Protein AF-A0A9D7JT04-F1 (afdb_monomer_lite)

Foldseek 3Di:
DQDPDVVSVDDPADQEEEEELAQAAPDPPPDLVVLLPHHAYEYEYEVQAVRRVVRVVNNVVSCVVSVHHYDYDYHHDDYPPCDCVPPPPRRNCSVVVVLLVCLQQLVQDPFFFDKAKEFEAEANHGQQFWKKWWQADPDNSWHIAIWGQNVPPDPDGRITIDHRSRGTGFHKTQIKIKRQAPDADDLRPDPLSVVLVVCVVVVNDDPVNVVVVVVCVVPDDRDGHRPPIDMAQPQEPPDPDGDMDGDHVDRYDYHYHYPD

Structure (mmCIF, N/CA/C/O backbone):
data_AF-A0A9D7JT04-F1
#
_entry.id   AF-A0A9D7JT04-F1
#
loop_
_atom_site.group_PDB
_atom_site.id
_atom_site.type_symbol
_atom_site.label_atom_id
_atom_site.label_alt_id
_atom_site.label_comp_id
_atom_site.label_asym_id
_atom_site.label_entity_id
_atom_site.label_seq_id
_atom_site.pdbx_PDB_ins_code
_atom_site.Cartn_x
_atom_site.Cartn_y
_atom_site.Cartn_z
_atom_site.occupancy
_atom_site.B_iso_or_equiv
_atom_site.auth_seq_id
_atom_site.auth_comp_id
_atom_site.auth_asym_id
_atom_site.auth_atom_id
_atom_site.pdbx_PDB_model_num
ATOM 1 N N . MET A 1 1 ? 4.770 -40.771 -17.956 1.00 54.19 1 MET A N 1
ATOM 2 C CA . MET A 1 1 ? 5.125 -41.160 -16.576 1.00 54.19 1 MET A CA 1
ATOM 3 C C . MET A 1 1 ? 5.669 -39.915 -15.911 1.00 54.19 1 MET A C 1
ATOM 5 O O . MET A 1 1 ? 6.538 -39.289 -16.500 1.00 54.19 1 MET A O 1
ATOM 9 N N . THR A 1 2 ? 5.103 -39.492 -14.785 1.00 71.88 2 THR A N 1
ATOM 10 C CA . THR A 1 2 ? 5.693 -38.420 -13.972 1.00 71.88 2 THR A CA 1
ATOM 11 C C . THR A 1 2 ? 7.040 -38.909 -13.447 1.00 71.88 2 THR A C 1
ATOM 13 O O . THR A 1 2 ? 7.130 -40.054 -12.999 1.00 71.88 2 THR A O 1
ATOM 16 N N . SER A 1 3 ? 8.084 -38.088 -13.577 1.00 81.19 3 SER A N 1
ATOM 17 C CA . SER A 1 3 ? 9.424 -38.417 -13.078 1.00 81.19 3 SER A CA 1
ATOM 18 C C . SER A 1 3 ? 9.384 -38.727 -11.579 1.00 81.19 3 SER A C 1
ATOM 20 O O . SER A 1 3 ? 8.532 -38.194 -10.866 1.00 81.19 3 SER A O 1
ATOM 22 N N . GLN A 1 4 ? 10.271 -39.603 -11.105 1.00 90.25 4 GLN A N 1
ATOM 23 C CA . GLN A 1 4 ? 10.426 -39.855 -9.669 1.00 90.25 4 GLN A CA 1
ATOM 24 C C . GLN A 1 4 ? 11.306 -38.809 -8.977 1.00 90.25 4 GLN A C 1
ATOM 26 O O . GLN A 1 4 ? 11.338 -38.788 -7.749 1.00 90.25 4 GLN A O 1
ATOM 31 N N . ASP A 1 5 ? 11.998 -37.955 -9.736 1.00 89.12 5 ASP A N 1
ATOM 32 C CA . ASP A 1 5 ? 12.799 -36.874 -9.171 1.00 89.12 5 ASP A CA 1
ATOM 33 C C . ASP A 1 5 ? 11.877 -35.749 -8.660 1.00 89.12 5 ASP A C 1
ATOM 35 O O . ASP A 1 5 ? 11.128 -35.171 -9.455 1.00 89.12 5 ASP A O 1
ATOM 39 N N . PRO A 1 6 ? 11.906 -35.408 -7.356 1.00 84.44 6 PRO A N 1
ATOM 40 C CA . PRO A 1 6 ? 11.126 -34.298 -6.814 1.00 84.44 6 PRO A CA 1
ATOM 41 C C . PRO A 1 6 ? 11.425 -32.943 -7.472 1.00 84.44 6 PRO A C 1
ATOM 43 O O . PRO A 1 6 ? 10.564 -32.061 -7.442 1.00 84.44 6 PRO A O 1
ATOM 46 N N . LEU A 1 7 ? 12.613 -32.759 -8.066 1.00 84.25 7 LEU A N 1
ATOM 47 C CA . LEU A 1 7 ? 12.971 -31.535 -8.792 1.00 84.25 7 LEU A CA 1
ATOM 48 C C . LEU A 1 7 ? 12.147 -31.362 -10.070 1.00 84.25 7 LEU A C 1
ATOM 50 O O . LEU A 1 7 ? 11.766 -30.239 -10.395 1.00 84.25 7 LEU A O 1
ATOM 54 N N . ASP A 1 8 ? 11.783 -32.456 -10.740 1.00 86.94 8 ASP A N 1
ATOM 55 C CA . ASP A 1 8 ? 10.957 -32.421 -11.955 1.00 86.94 8 ASP A CA 1
ATOM 56 C C . ASP A 1 8 ? 9.498 -32.026 -11.666 1.00 86.94 8 ASP A C 1
ATOM 58 O O . ASP A 1 8 ? 8.707 -31.804 -12.586 1.00 86.94 8 ASP A O 1
ATOM 62 N N . HIS A 1 9 ? 9.113 -31.954 -10.387 1.00 86.44 9 HIS A N 1
ATOM 63 C CA . HIS A 1 9 ? 7.796 -31.476 -9.954 1.00 86.44 9 HIS A CA 1
ATOM 64 C C . HIS A 1 9 ? 7.818 -29.986 -9.600 1.00 86.44 9 HIS A C 1
ATOM 66 O O . HIS A 1 9 ? 6.757 -29.396 -9.390 1.00 86.44 9 HIS A O 1
ATOM 72 N N . GLN A 1 10 ? 9.004 -29.370 -9.546 1.00 84.81 10 GLN A N 1
ATOM 73 C CA . GLN A 1 10 ? 9.159 -27.951 -9.256 1.00 84.81 10 GLN A CA 1
ATOM 74 C C . GLN A 1 10 ? 9.068 -27.122 -10.534 1.00 84.81 10 GLN A C 1
ATOM 76 O O . GLN A 1 10 ? 9.583 -27.471 -11.597 1.00 84.81 10 GLN A O 1
ATOM 81 N N . ARG A 1 11 ? 8.403 -25.973 -10.436 1.00 84.06 11 ARG A N 1
ATOM 82 C CA . ARG A 1 11 ? 8.276 -25.047 -11.558 1.00 84.06 11 ARG A CA 1
ATOM 83 C C . ARG A 1 11 ? 9.605 -24.316 -11.763 1.00 84.06 11 ARG A C 1
ATOM 85 O O . ARG A 1 11 ? 10.103 -23.689 -10.841 1.00 84.06 11 ARG A O 1
ATOM 92 N N . SER A 1 12 ? 10.128 -24.280 -12.989 1.00 86.56 12 SER A N 1
ATOM 93 C CA . SER A 1 12 ? 11.326 -23.479 -13.319 1.00 86.56 12 SER A CA 1
ATOM 94 C C . SER A 1 12 ? 11.057 -21.974 -13.455 1.00 86.56 12 SER A C 1
ATOM 96 O O . SER A 1 12 ? 11.951 -21.217 -13.820 1.00 86.56 12 SER A O 1
ATOM 98 N N . ARG A 1 13 ? 9.814 -21.531 -13.234 1.00 87.19 13 ARG A N 1
ATOM 99 C CA . ARG A 1 13 ? 9.454 -20.115 -13.287 1.00 87.19 13 ARG A CA 1
ATOM 100 C C . ARG A 1 13 ? 9.633 -19.514 -11.892 1.00 87.19 13 ARG A C 1
ATOM 102 O O . ARG A 1 13 ? 9.016 -20.052 -10.975 1.00 87.19 13 ARG A O 1
ATOM 109 N N . PRO A 1 14 ? 10.376 -18.403 -11.757 1.00 92.00 14 PRO A N 1
ATOM 110 C CA . PRO A 1 14 ? 10.522 -17.729 -10.479 1.00 92.00 14 PRO A CA 1
ATOM 111 C C . PRO A 1 14 ? 9.187 -17.163 -9.988 1.00 92.00 14 PRO A C 1
ATOM 113 O O . PRO A 1 14 ? 8.299 -16.819 -10.779 1.00 92.00 14 PRO A O 1
ATOM 116 N N . ASP A 1 15 ? 9.057 -17.067 -8.670 1.00 91.62 15 ASP A N 1
ATOM 117 C CA . ASP A 1 15 ? 7.897 -16.460 -8.022 1.00 91.62 15 ASP A CA 1
ATOM 118 C C . ASP A 1 15 ? 7.912 -14.931 -8.116 1.00 91.62 15 ASP A C 1
ATOM 120 O O . ASP A 1 15 ? 6.854 -14.303 -8.142 1.00 91.62 15 ASP A O 1
ATOM 124 N N . PHE A 1 16 ? 9.105 -14.346 -8.224 1.00 95.69 16 PHE A N 1
ATOM 125 C CA . PHE A 1 16 ? 9.338 -12.917 -8.367 1.00 95.69 16 PHE A CA 1
ATOM 126 C C . PHE A 1 16 ? 10.715 -12.640 -8.989 1.00 95.69 16 PHE A C 1
ATOM 128 O O . PHE A 1 16 ? 11.600 -13.494 -8.943 1.00 95.69 16 PHE A O 1
ATOM 135 N N . ASP A 1 17 ? 10.906 -11.429 -9.512 1.00 96.38 17 ASP A N 1
ATOM 136 C CA . ASP A 1 17 ? 12.166 -10.967 -10.100 1.00 96.38 17 ASP A CA 1
ATOM 137 C C . ASP A 1 17 ? 12.722 -9.751 -9.339 1.00 96.38 17 ASP A C 1
ATOM 139 O O . ASP A 1 17 ? 11.975 -8.889 -8.872 1.00 96.38 17 ASP A O 1
ATOM 143 N N . ILE A 1 18 ? 14.051 -9.660 -9.233 1.00 96.62 18 ILE A N 1
ATOM 144 C CA . ILE A 1 18 ? 14.764 -8.488 -8.703 1.00 96.62 18 ILE A CA 1
ATOM 145 C C . ILE A 1 18 ? 15.774 -8.042 -9.755 1.00 96.62 18 ILE A C 1
ATOM 147 O O . ILE A 1 18 ? 16.698 -8.782 -10.093 1.00 96.62 18 ILE A O 1
ATOM 151 N N . LEU A 1 19 ? 15.616 -6.821 -10.256 1.00 95.75 19 LEU A N 1
ATOM 152 C CA . LEU A 1 19 ? 16.438 -6.264 -11.322 1.00 95.75 19 LEU A CA 1
ATOM 153 C C . LEU A 1 19 ? 17.168 -5.004 -10.840 1.00 95.75 19 LEU A C 1
ATOM 155 O O . LEU A 1 19 ? 16.593 -3.918 -10.768 1.00 95.75 19 LEU A O 1
ATOM 159 N N . ALA A 1 20 ? 18.456 -5.152 -10.537 1.00 95.19 20 ALA A N 1
ATOM 160 C CA . ALA A 1 20 ? 19.355 -4.047 -10.215 1.00 95.19 20 ALA A CA 1
ATOM 161 C C . ALA A 1 20 ? 20.131 -3.624 -11.472 1.00 95.19 20 ALA A C 1
ATOM 163 O O . ALA A 1 20 ? 20.807 -4.454 -12.076 1.00 95.19 20 ALA A O 1
ATOM 164 N N . TYR A 1 21 ? 20.040 -2.349 -11.862 1.00 93.81 21 TYR A N 1
ATOM 165 C CA . TYR A 1 21 ? 20.687 -1.790 -13.059 1.00 93.81 21 TYR A CA 1
ATOM 166 C C . TYR A 1 21 ? 20.329 -2.518 -14.373 1.00 93.81 21 TYR A C 1
ATOM 168 O O . TYR A 1 21 ? 21.182 -2.788 -15.218 1.00 93.81 21 TYR A O 1
ATOM 176 N N . GLY A 1 22 ? 19.051 -2.859 -14.562 1.00 90.56 22 GLY A N 1
ATOM 177 C CA . GLY A 1 22 ? 18.581 -3.574 -15.752 1.00 90.56 22 GLY A CA 1
ATOM 178 C C . GLY A 1 22 ? 18.619 -2.737 -17.032 1.00 90.56 22 GLY A C 1
ATOM 179 O O . GLY A 1 22 ? 17.700 -1.974 -17.299 1.00 90.56 22 GLY A O 1
ATOM 180 N N . ALA A 1 23 ? 19.644 -2.907 -17.864 1.00 86.81 23 ALA A N 1
ATOM 181 C CA . ALA A 1 23 ? 19.875 -1.996 -18.987 1.00 86.81 23 ALA A CA 1
ATOM 182 C C . ALA A 1 23 ? 18.994 -2.204 -20.233 1.00 86.81 23 ALA A C 1
ATOM 184 O O . ALA A 1 23 ? 18.918 -1.321 -21.086 1.00 86.81 23 ALA A O 1
ATOM 185 N N . MET A 1 24 ? 18.333 -3.355 -20.369 1.00 91.00 24 MET A N 1
ATOM 186 C CA . MET A 1 24 ? 17.662 -3.742 -21.614 1.00 91.00 24 MET A CA 1
ATOM 187 C C . MET A 1 24 ? 16.144 -3.625 -21.506 1.00 91.00 24 MET A C 1
ATOM 189 O O . MET A 1 24 ? 15.539 -4.209 -20.614 1.00 91.00 24 MET A O 1
ATOM 193 N N . ALA A 1 25 ? 15.526 -2.929 -22.461 1.00 92.12 25 ALA A N 1
ATOM 194 C CA . ALA A 1 25 ? 14.081 -2.982 -22.668 1.00 92.12 25 ALA A CA 1
ATOM 195 C C . ALA A 1 25 ? 13.651 -4.340 -23.254 1.00 92.12 25 ALA A C 1
ATOM 197 O O . ALA A 1 25 ? 14.476 -5.097 -23.781 1.00 92.12 25 ALA A O 1
ATOM 198 N N . PHE A 1 26 ? 12.348 -4.629 -23.226 1.00 94.38 26 PHE A N 1
ATOM 199 C CA . PHE A 1 26 ? 11.817 -5.765 -23.975 1.00 94.38 26 PHE A CA 1
ATOM 200 C C . PHE A 1 26 ? 12.025 -5.580 -25.485 1.00 94.38 26 PHE A C 1
ATOM 202 O O . PHE A 1 26 ? 12.034 -4.451 -25.987 1.00 94.38 26 PHE A O 1
ATOM 209 N N . PRO A 1 27 ? 12.155 -6.680 -26.249 1.00 93.38 27 PRO A N 1
ATOM 210 C CA . PRO A 1 27 ? 12.097 -6.612 -27.701 1.00 93.38 27 PRO A CA 1
ATOM 211 C C . PRO A 1 27 ? 10.797 -5.923 -28.156 1.00 93.38 27 PRO A C 1
ATOM 213 O O . PRO A 1 27 ? 9.733 -6.235 -27.618 1.00 93.38 27 PRO A O 1
ATOM 216 N N . PRO A 1 28 ? 10.830 -5.056 -29.184 1.00 87.25 28 PRO A N 1
ATOM 217 C CA . PRO A 1 28 ? 9.703 -4.186 -29.551 1.00 87.25 28 PRO A CA 1
ATOM 218 C C . PRO A 1 28 ? 8.425 -4.923 -29.989 1.00 87.25 28 PRO A C 1
ATOM 220 O O . PRO A 1 28 ? 7.361 -4.317 -30.044 1.00 87.25 28 PRO A O 1
ATOM 223 N N . ASN A 1 29 ? 8.520 -6.220 -30.294 1.00 90.94 29 ASN A N 1
ATOM 224 C CA . ASN A 1 29 ? 7.406 -7.062 -30.741 1.00 90.94 29 ASN A CA 1
ATOM 225 C C . ASN A 1 29 ? 7.123 -8.226 -29.778 1.00 90.94 29 ASN A C 1
ATOM 227 O O . ASN A 1 29 ? 6.530 -9.227 -30.185 1.00 90.94 29 ASN A O 1
ATOM 231 N N . LEU A 1 30 ? 7.593 -8.146 -28.529 1.00 94.94 30 LEU A N 1
ATOM 232 C CA . LEU A 1 30 ? 7.264 -9.156 -27.532 1.00 94.94 30 LEU A CA 1
ATOM 233 C C . LEU A 1 30 ? 5.756 -9.121 -27.249 1.00 94.94 30 LEU A C 1
ATOM 235 O O . LEU A 1 30 ? 5.176 -8.062 -27.014 1.00 94.94 30 LEU A O 1
ATOM 239 N N . ASP A 1 31 ? 5.119 -10.290 -27.293 1.00 95.31 31 ASP A N 1
ATOM 240 C CA . ASP A 1 31 ? 3.678 -10.401 -27.094 1.00 95.31 31 ASP A CA 1
ATOM 241 C C . ASP A 1 31 ? 3.257 -9.931 -25.691 1.00 95.31 31 ASP A C 1
ATOM 243 O O . ASP A 1 31 ? 3.864 -10.290 -24.679 1.00 95.31 31 ASP A O 1
ATOM 247 N N . SER A 1 32 ? 2.158 -9.177 -25.616 1.00 95.44 32 SER A N 1
ATOM 248 C CA . SER A 1 32 ? 1.623 -8.656 -24.355 1.00 95.44 32 SER A CA 1
ATOM 249 C C . SER A 1 32 ? 1.290 -9.753 -23.342 1.00 95.44 32 SER A C 1
ATOM 251 O O . SER A 1 32 ? 1.427 -9.519 -22.143 1.00 95.44 32 SER A O 1
ATOM 253 N N . LYS A 1 33 ? 0.876 -10.957 -23.776 1.00 95.69 33 LYS A N 1
ATOM 254 C CA . LYS A 1 33 ? 0.624 -12.063 -22.835 1.00 95.69 33 LYS A CA 1
ATOM 255 C C . LYS A 1 33 ? 1.920 -12.644 -22.288 1.00 95.69 33 LYS A C 1
ATOM 257 O O . LYS A 1 33 ? 1.923 -13.101 -21.149 1.00 95.69 33 LYS A O 1
ATOM 262 N N . ALA A 1 34 ? 3.003 -12.612 -23.065 1.00 95.50 34 ALA A N 1
ATOM 263 C CA . ALA A 1 34 ? 4.320 -12.988 -22.566 1.00 95.50 34 ALA A CA 1
ATOM 264 C C . ALA A 1 34 ? 4.766 -12.023 -21.459 1.00 95.50 34 ALA A C 1
ATOM 266 O O . ALA A 1 34 ? 5.159 -12.485 -20.391 1.00 95.50 34 ALA A O 1
ATOM 267 N N . ILE A 1 35 ? 4.597 -10.708 -21.662 1.00 96.38 35 ILE A N 1
ATOM 268 C CA . ILE A 1 35 ? 4.913 -9.694 -20.640 1.00 96.38 35 ILE A CA 1
ATOM 269 C C . ILE A 1 35 ? 4.002 -9.846 -19.419 1.00 96.38 35 ILE A C 1
ATOM 271 O O . ILE A 1 35 ? 4.501 -9.930 -18.308 1.00 96.38 35 ILE A O 1
ATOM 275 N N . ALA A 1 36 ? 2.682 -9.965 -19.600 1.00 96.56 36 ALA A N 1
ATOM 276 C CA . ALA A 1 36 ? 1.736 -10.187 -18.497 1.00 96.56 36 ALA A CA 1
ATOM 277 C C . ALA A 1 36 ? 2.012 -11.487 -17.714 1.00 96.56 36 ALA A C 1
ATOM 279 O O . ALA A 1 36 ? 1.566 -11.653 -16.580 1.00 96.56 36 ALA A O 1
ATOM 280 N N . GLY A 1 37 ? 2.732 -12.425 -18.332 1.00 95.06 37 GLY A N 1
ATOM 281 C CA . GLY A 1 37 ? 3.209 -13.645 -17.709 1.00 95.06 37 GLY A CA 1
ATOM 282 C C . GLY A 1 37 ? 4.458 -13.459 -16.849 1.00 95.06 37 GLY A C 1
ATOM 283 O O . GLY A 1 37 ? 4.823 -14.422 -16.184 1.00 95.06 37 GLY A O 1
ATOM 284 N N . ILE A 1 38 ? 5.108 -12.298 -16.828 1.00 95.69 38 ILE A N 1
ATOM 285 C CA . ILE A 1 38 ? 6.302 -12.065 -16.007 1.00 95.69 38 ILE A CA 1
ATOM 286 C C . ILE A 1 38 ? 5.904 -11.987 -14.520 1.00 95.69 38 ILE A C 1
ATOM 288 O O . ILE A 1 38 ? 4.828 -11.471 -14.199 1.00 95.69 38 ILE A O 1
ATOM 292 N N . PRO A 1 39 ? 6.692 -12.578 -13.605 1.00 95.88 39 PRO A N 1
ATOM 293 C CA . PRO A 1 39 ? 6.459 -12.469 -12.168 1.00 95.88 39 PRO A CA 1
ATOM 294 C C . PRO A 1 39 ? 6.477 -11.023 -11.641 1.00 95.88 39 PRO A C 1
ATOM 296 O O . PRO A 1 39 ? 6.998 -10.120 -12.299 1.00 95.88 39 PRO A O 1
ATOM 299 N N . PRO A 1 40 ? 5.938 -10.783 -10.432 1.00 97.00 40 PRO A N 1
ATOM 300 C CA . PRO A 1 40 ? 6.132 -9.522 -9.730 1.00 97.00 40 PRO A CA 1
ATOM 301 C C . PRO A 1 40 ? 7.608 -9.120 -9.711 1.00 97.00 40 PRO A C 1
ATOM 303 O O . PRO A 1 40 ? 8.460 -9.925 -9.345 1.00 97.00 40 PRO A O 1
ATOM 306 N N . THR A 1 41 ? 7.908 -7.890 -10.116 1.00 97.69 41 THR A N 1
ATOM 307 C CA . THR A 1 41 ? 9.291 -7.435 -10.314 1.00 97.69 41 THR A CA 1
ATOM 308 C C . THR A 1 41 ? 9.608 -6.256 -9.396 1.00 97.69 41 THR A C 1
ATOM 310 O O . THR A 1 41 ? 8.887 -5.257 -9.387 1.00 97.69 41 THR A O 1
ATOM 313 N N . PHE A 1 42 ? 10.713 -6.338 -8.659 1.00 98.38 42 PHE A N 1
ATOM 314 C CA . PHE A 1 42 ? 11.335 -5.195 -7.994 1.00 98.38 42 PHE A CA 1
ATOM 315 C C . PHE A 1 42 ? 12.497 -4.676 -8.841 1.00 98.38 42 PHE A C 1
ATOM 317 O O . PHE A 1 42 ? 13.346 -5.449 -9.284 1.00 98.38 42 PHE A O 1
ATOM 324 N N . MET A 1 43 ? 12.569 -3.367 -9.051 1.00 98.06 43 MET A N 1
ATOM 325 C CA . MET A 1 43 ? 13.607 -2.738 -9.864 1.00 98.06 43 MET A CA 1
ATOM 326 C C . MET A 1 43 ? 14.338 -1.638 -9.091 1.00 98.06 43 MET A C 1
ATOM 328 O O . MET A 1 43 ? 13.721 -0.808 -8.427 1.00 98.06 43 MET A O 1
ATOM 332 N N . PHE A 1 44 ? 15.660 -1.588 -9.232 1.00 97.12 44 PHE A N 1
ATOM 333 C CA . PHE A 1 44 ? 16.514 -0.560 -8.635 1.00 97.12 44 PHE A CA 1
ATOM 334 C C . PHE A 1 44 ? 17.557 -0.063 -9.642 1.00 97.12 44 PHE A C 1
ATOM 336 O O . PHE A 1 44 ? 18.217 -0.865 -10.302 1.00 97.12 44 PHE A O 1
ATOM 343 N N . GLY A 1 45 ? 17.734 1.252 -9.748 1.00 96.81 45 GLY A N 1
ATOM 344 C CA . GLY A 1 45 ? 18.782 1.853 -10.571 1.00 96.81 45 GLY A CA 1
ATOM 345 C C . GLY A 1 45 ? 19.042 3.313 -10.216 1.00 96.81 45 GLY A C 1
ATOM 346 O O . GLY A 1 45 ? 18.379 3.890 -9.349 1.00 96.81 45 GLY A O 1
ATOM 347 N N . THR A 1 46 ? 20.001 3.926 -10.904 1.00 97.44 46 THR A N 1
ATOM 348 C CA . THR A 1 46 ? 20.358 5.337 -10.720 1.00 97.44 46 THR A CA 1
ATOM 349 C C . THR A 1 46 ? 20.196 6.114 -12.022 1.00 97.44 46 THR A C 1
ATOM 351 O O . THR A 1 46 ? 20.360 5.571 -13.110 1.00 97.44 46 THR A O 1
ATOM 354 N N . VAL A 1 47 ? 19.872 7.402 -11.921 1.00 97.06 47 VAL A N 1
ATOM 355 C CA . VAL A 1 47 ? 19.779 8.307 -13.077 1.00 97.06 47 VAL A CA 1
ATOM 356 C C . VAL A 1 47 ? 21.168 8.655 -13.620 1.00 97.06 47 VAL A C 1
ATOM 358 O O . VAL A 1 47 ? 21.320 8.854 -14.822 1.00 97.06 47 VAL A O 1
ATOM 361 N N . GLU A 1 48 ? 22.184 8.708 -12.753 1.00 96.56 48 GLU A N 1
ATOM 362 C CA . GLU A 1 48 ? 23.587 8.889 -13.147 1.00 96.56 48 GLU A CA 1
ATOM 363 C C . GLU A 1 48 ? 24.091 7.760 -14.064 1.00 96.56 48 GLU A C 1
ATOM 365 O O . GLU A 1 48 ? 24.880 8.019 -14.975 1.00 96.56 48 GLU A O 1
ATOM 370 N N . ASP A 1 49 ? 23.571 6.536 -13.914 1.00 95.44 49 ASP A N 1
ATOM 371 C CA . ASP A 1 49 ? 23.746 5.470 -14.900 1.00 95.44 49 ASP A CA 1
ATOM 372 C C . ASP A 1 49 ? 22.792 5.651 -16.095 1.00 95.44 49 ASP A C 1
ATOM 374 O O . ASP A 1 49 ? 21.796 4.940 -16.280 1.00 95.44 49 ASP A O 1
ATOM 378 N N . GLY A 1 50 ? 23.139 6.615 -16.949 1.00 91.06 50 GLY A N 1
ATOM 379 C CA . GLY A 1 50 ? 22.410 6.916 -18.181 1.00 91.06 50 GLY A CA 1
ATOM 380 C C . GLY A 1 50 ? 22.302 5.735 -19.159 1.00 91.06 50 GLY A C 1
ATOM 381 O O . GLY A 1 50 ? 21.410 5.731 -20.010 1.00 91.06 50 GLY A O 1
ATOM 382 N N . GLY A 1 51 ? 23.184 4.734 -19.044 1.00 86.94 51 GLY A N 1
ATOM 383 C CA . GLY A 1 51 ? 23.150 3.527 -19.867 1.00 86.94 51 GLY A CA 1
ATOM 384 C C . GLY A 1 51 ? 21.982 2.621 -19.495 1.00 86.94 51 GLY A C 1
ATOM 385 O O . GLY A 1 51 ? 21.220 2.211 -20.371 1.00 86.94 51 GLY A O 1
ATOM 386 N N . SER A 1 52 ? 21.800 2.355 -18.199 1.00 91.44 52 SER A N 1
ATOM 387 C CA . SER A 1 52 ? 20.760 1.426 -17.746 1.00 91.44 52 SER A CA 1
ATOM 388 C C . SER A 1 52 ? 19.382 2.071 -17.601 1.00 91.44 52 SER A C 1
ATOM 390 O O . SER A 1 52 ? 18.367 1.430 -17.886 1.00 91.44 52 SER A O 1
ATOM 392 N N . ILE A 1 53 ? 19.319 3.343 -17.186 1.00 94.44 53 ILE A N 1
ATOM 393 C CA . ILE A 1 53 ? 18.060 3.995 -16.785 1.00 94.44 53 ILE A CA 1
ATOM 394 C C . ILE A 1 53 ? 17.007 4.049 -17.902 1.00 94.44 53 ILE A C 1
ATOM 396 O O . ILE A 1 53 ? 15.806 3.929 -17.641 1.00 94.44 53 ILE A O 1
ATOM 400 N N . ASN A 1 54 ? 17.446 4.175 -19.157 1.00 91.75 54 ASN A N 1
ATOM 401 C CA . ASN A 1 54 ? 16.549 4.193 -20.310 1.00 91.75 54 ASN A CA 1
ATOM 402 C C . ASN A 1 54 ? 15.813 2.855 -20.453 1.00 91.75 54 ASN A C 1
ATOM 404 O O . ASN A 1 54 ? 14.585 2.836 -20.531 1.00 91.75 54 ASN A O 1
ATOM 408 N N . GLY A 1 55 ? 16.545 1.735 -20.419 1.00 93.94 55 GLY A N 1
ATOM 409 C CA . GLY A 1 55 ? 15.962 0.394 -20.485 1.00 93.94 55 GLY A CA 1
ATOM 410 C C . GLY A 1 55 ? 14.992 0.131 -19.337 1.00 93.94 55 GLY A C 1
ATOM 411 O O . GLY A 1 55 ? 13.864 -0.300 -19.573 1.00 93.94 55 GLY A O 1
ATOM 412 N N . MET A 1 56 ? 15.382 0.491 -18.111 1.00 95.81 56 MET A N 1
ATOM 413 C CA . MET A 1 56 ? 14.527 0.337 -16.930 1.00 95.81 56 MET A CA 1
ATOM 414 C C . MET A 1 56 ? 13.225 1.140 -17.028 1.00 95.81 56 MET A C 1
ATOM 416 O O . MET A 1 56 ? 12.167 0.647 -16.643 1.00 95.81 56 MET A O 1
ATOM 420 N N . THR A 1 57 ? 13.273 2.359 -17.568 1.00 95.31 57 THR A N 1
ATOM 421 C CA . THR A 1 57 ? 12.073 3.194 -17.738 1.00 95.31 57 THR A CA 1
ATOM 422 C C . THR A 1 57 ? 11.094 2.566 -18.734 1.00 95.31 57 THR A C 1
ATOM 424 O O . THR A 1 57 ? 9.886 2.556 -18.488 1.00 95.31 57 THR A O 1
ATOM 427 N N . PHE A 1 58 ? 11.600 1.991 -19.831 1.00 95.31 58 PHE A N 1
ATOM 428 C CA . PHE A 1 58 ? 10.766 1.261 -20.790 1.00 95.31 58 PHE A CA 1
ATOM 429 C C . PHE A 1 58 ? 10.172 -0.014 -20.184 1.00 95.31 58 PHE A C 1
ATOM 431 O O . PHE A 1 58 ? 8.968 -0.230 -20.309 1.00 95.31 58 PHE A O 1
ATOM 438 N N . LEU A 1 59 ? 10.974 -0.806 -19.464 1.00 96.38 59 LEU A N 1
ATOM 439 C CA . LEU A 1 59 ? 10.491 -1.998 -18.760 1.00 96.38 59 LEU A CA 1
ATOM 440 C C . LEU A 1 59 ? 9.364 -1.664 -17.778 1.00 96.38 59 LEU A C 1
ATOM 442 O O . LEU A 1 59 ? 8.321 -2.313 -17.803 1.00 96.38 59 LEU A O 1
ATOM 446 N N . PHE A 1 60 ? 9.538 -0.628 -16.950 1.00 97.19 60 PHE A N 1
ATOM 447 C CA . PHE A 1 60 ? 8.509 -0.194 -16.006 1.00 97.19 60 PHE A CA 1
ATOM 448 C C . PHE A 1 60 ? 7.203 0.172 -16.724 1.00 97.19 60 PHE A C 1
ATOM 450 O O . PHE A 1 60 ? 6.126 -0.281 -16.330 1.00 97.19 60 PHE A O 1
ATOM 457 N N . ALA A 1 61 ? 7.288 0.944 -17.812 1.00 96.50 61 ALA A N 1
ATOM 458 C CA . ALA A 1 61 ? 6.120 1.314 -18.605 1.00 96.50 61 ALA A CA 1
ATOM 459 C C . ALA A 1 61 ? 5.406 0.083 -19.196 1.00 96.50 61 ALA A C 1
ATOM 461 O O . ALA A 1 61 ? 4.174 0.003 -19.147 1.00 96.50 61 ALA A O 1
ATOM 462 N N . ASP A 1 62 ? 6.160 -0.892 -19.706 1.00 96.94 62 ASP A N 1
ATOM 463 C CA . ASP A 1 62 ? 5.608 -2.135 -20.246 1.00 96.94 62 ASP A CA 1
ATOM 464 C C . ASP A 1 62 ? 4.962 -3.005 -19.164 1.00 96.94 62 ASP A C 1
ATOM 466 O O . ASP A 1 62 ? 3.863 -3.525 -19.380 1.00 96.94 62 ASP A O 1
ATOM 470 N N . PHE A 1 63 ? 5.578 -3.127 -17.987 1.00 97.75 63 PHE A N 1
ATOM 471 C CA . PHE A 1 63 ? 4.994 -3.843 -16.854 1.00 97.75 63 PHE A CA 1
ATOM 472 C C . PHE A 1 63 ? 3.661 -3.233 -16.426 1.00 97.75 63 PHE A C 1
ATOM 474 O O . PHE A 1 63 ? 2.656 -3.945 -16.360 1.00 97.75 63 PHE A O 1
ATOM 481 N N . VAL A 1 64 ? 3.610 -1.910 -16.243 1.00 97.88 64 VAL A N 1
ATOM 482 C CA . VAL A 1 64 ? 2.373 -1.199 -15.884 1.00 97.88 64 VAL A CA 1
ATOM 483 C C . VAL A 1 64 ? 1.297 -1.397 -16.954 1.00 97.88 64 VAL A C 1
ATOM 485 O O . VAL A 1 64 ? 0.165 -1.772 -16.636 1.00 97.88 64 VAL A O 1
ATOM 488 N N . LYS A 1 65 ? 1.641 -1.204 -18.234 1.00 97.12 65 LYS A N 1
ATOM 489 C CA . LYS A 1 65 ? 0.709 -1.364 -19.363 1.00 97.12 65 LYS A CA 1
ATOM 490 C C . LYS A 1 65 ? 0.112 -2.772 -19.428 1.00 97.12 65 LYS A C 1
ATOM 492 O O . LYS A 1 65 ? -1.074 -2.920 -19.725 1.00 97.12 65 LYS A O 1
ATOM 497 N N . ASN A 1 66 ? 0.917 -3.796 -19.147 1.00 97.75 66 ASN A N 1
ATOM 498 C CA . ASN A 1 66 ? 0.510 -5.200 -19.203 1.00 97.75 66 ASN A CA 1
ATOM 499 C C . ASN A 1 66 ? 0.039 -5.757 -17.846 1.00 97.75 66 ASN A C 1
ATOM 501 O O . ASN A 1 66 ? -0.232 -6.952 -17.748 1.00 97.75 66 ASN A O 1
ATOM 505 N N . LYS A 1 67 ? -0.135 -4.899 -16.829 1.00 97.19 67 LYS A N 1
ATOM 506 C CA . LYS A 1 67 ? -0.631 -5.253 -15.485 1.00 97.19 67 LYS A CA 1
ATOM 507 C C . LYS A 1 67 ? 0.255 -6.255 -14.733 1.00 97.19 67 LYS A C 1
ATOM 509 O O . LYS A 1 67 ? -0.249 -7.024 -13.915 1.00 97.19 67 LYS A O 1
ATOM 514 N N . VAL A 1 68 ? 1.559 -6.233 -14.989 1.00 97.06 68 VAL A N 1
ATOM 515 C CA . VAL A 1 68 ? 2.543 -6.931 -14.155 1.00 97.06 68 VAL A CA 1
ATOM 516 C C . VAL A 1 68 ? 2.750 -6.113 -12.878 1.00 97.06 68 VAL A C 1
ATOM 518 O O . VAL A 1 68 ? 2.987 -4.906 -12.978 1.00 97.06 68 VAL A O 1
ATOM 521 N N . PRO A 1 69 ? 2.656 -6.715 -11.678 1.00 96.38 69 PRO A N 1
ATOM 522 C CA . PRO A 1 69 ? 3.000 -6.021 -10.444 1.00 96.38 69 PRO A CA 1
ATOM 523 C C . PRO A 1 69 ? 4.471 -5.601 -10.468 1.00 96.38 69 PRO A C 1
ATOM 525 O O . PRO A 1 69 ? 5.356 -6.446 -10.588 1.00 96.38 69 PRO A O 1
ATOM 528 N N . VAL A 1 70 ? 4.739 -4.303 -10.355 1.00 97.38 70 VAL A N 1
ATOM 529 C CA . VAL A 1 70 ? 6.104 -3.772 -10.379 1.00 97.38 70 VAL A CA 1
ATOM 530 C C . VAL A 1 70 ? 6.277 -2.680 -9.330 1.00 97.38 70 VAL A C 1
ATOM 532 O O . VAL A 1 70 ? 5.408 -1.824 -9.168 1.00 97.38 70 VAL A O 1
ATOM 535 N N . GLU A 1 71 ? 7.413 -2.706 -8.638 1.00 98.06 71 GLU A N 1
ATOM 536 C CA . GLU A 1 71 ? 7.903 -1.607 -7.806 1.00 98.06 71 GLU A CA 1
ATOM 537 C C . GLU A 1 71 ? 9.278 -1.174 -8.324 1.00 98.06 71 GLU A C 1
ATOM 539 O O . GLU A 1 71 ? 10.098 -2.010 -8.703 1.00 98.06 71 GLU A O 1
ATOM 544 N N . THR A 1 72 ? 9.539 0.131 -8.411 1.00 97.50 72 THR A N 1
ATOM 545 C CA . THR A 1 72 ? 10.791 0.642 -8.982 1.00 97.50 72 THR A CA 1
ATOM 546 C C . THR A 1 72 ? 11.302 1.849 -8.217 1.00 97.50 72 THR A C 1
ATOM 548 O O . THR A 1 72 ? 10.551 2.793 -7.980 1.00 97.50 72 THR A O 1
ATOM 551 N N . HIS A 1 73 ? 12.597 1.841 -7.898 1.00 97.62 73 HIS A N 1
ATOM 552 C CA . HIS A 1 73 ? 13.286 2.938 -7.220 1.00 97.62 73 HIS A CA 1
ATOM 553 C C . HIS A 1 73 ? 14.432 3.468 -8.079 1.00 97.62 73 HIS A C 1
ATOM 555 O O . HIS A 1 73 ? 15.395 2.751 -8.361 1.00 97.62 73 HIS A O 1
ATOM 561 N N . PHE A 1 74 ? 14.330 4.738 -8.477 1.00 97.06 74 PHE A N 1
ATOM 562 C CA . PHE A 1 74 ? 15.373 5.445 -9.214 1.00 97.06 74 PHE A CA 1
ATOM 563 C C . PHE A 1 74 ? 16.016 6.513 -8.336 1.00 97.06 74 PHE A C 1
ATOM 565 O O . PHE A 1 74 ? 15.399 7.527 -8.007 1.00 97.06 74 PHE A O 1
ATOM 572 N N . PHE A 1 75 ? 17.274 6.291 -7.974 1.00 97.38 75 PHE A N 1
ATOM 573 C CA . PHE A 1 75 ? 18.068 7.243 -7.204 1.00 97.38 75 PHE A CA 1
ATOM 574 C C . PHE A 1 75 ? 18.773 8.217 -8.141 1.00 97.38 75 PHE A C 1
ATOM 576 O O . PHE A 1 75 ? 19.099 7.886 -9.277 1.00 97.38 75 PHE A O 1
ATOM 583 N N . ARG A 1 76 ? 19.029 9.444 -7.688 1.00 97.12 76 ARG A N 1
ATOM 584 C CA . ARG A 1 76 ? 19.663 10.447 -8.554 1.00 97.12 76 ARG A CA 1
ATOM 585 C C . ARG A 1 76 ? 21.116 10.094 -8.894 1.00 97.12 76 ARG A C 1
ATOM 587 O O . ARG A 1 76 ? 21.485 10.173 -10.059 1.00 97.12 76 ARG A O 1
ATOM 594 N N . ASN A 1 77 ? 21.903 9.718 -7.885 1.00 96.56 77 ASN A N 1
ATOM 595 C CA . ASN A 1 77 ? 23.352 9.531 -7.985 1.00 96.56 77 ASN A CA 1
ATOM 596 C C . ASN A 1 77 ? 23.747 8.080 -7.678 1.00 96.56 77 ASN A C 1
ATOM 598 O O . ASN A 1 77 ? 23.045 7.388 -6.940 1.00 96.56 77 ASN A O 1
ATOM 602 N N . GLY A 1 78 ? 24.893 7.669 -8.210 1.00 94.94 78 GLY A N 1
ATOM 603 C CA . GLY A 1 78 ? 25.508 6.357 -8.055 1.00 94.94 78 GLY A CA 1
ATOM 604 C C . GLY A 1 78 ? 25.910 5.796 -9.415 1.00 94.94 78 GLY A C 1
ATOM 605 O O . GLY A 1 78 ? 25.090 5.726 -10.330 1.00 94.94 78 GLY A O 1
ATOM 606 N N . VAL A 1 79 ? 27.171 5.391 -9.554 1.00 94.56 79 VAL A N 1
ATOM 607 C CA . VAL A 1 79 ? 27.681 4.774 -10.788 1.00 94.56 79 VAL A CA 1
ATOM 608 C C . VAL A 1 79 ? 27.013 3.422 -11.054 1.00 94.56 79 VAL A C 1
ATOM 610 O O . VAL A 1 79 ? 26.352 2.855 -10.185 1.00 94.56 79 VAL A O 1
ATOM 613 N N . HIS A 1 80 ? 27.190 2.877 -12.254 1.00 95.50 80 HIS A N 1
ATOM 614 C CA . HIS A 1 80 ? 26.710 1.534 -12.561 1.00 95.50 80 HIS A CA 1
ATOM 615 C C . HIS A 1 80 ? 27.300 0.491 -11.596 1.00 95.50 80 HIS A C 1
ATOM 617 O O . HIS A 1 80 ? 28.504 0.492 -11.330 1.00 95.50 80 HIS A O 1
ATOM 623 N N . GLY A 1 81 ? 26.461 -0.428 -11.111 1.00 93.69 81 GLY A N 1
ATOM 624 C CA . GLY A 1 81 ? 26.926 -1.612 -10.389 1.00 93.69 81 GLY A CA 1
ATOM 625 C C . GLY A 1 81 ? 27.460 -1.350 -8.977 1.00 93.69 81 GLY A C 1
ATOM 626 O O . GLY A 1 81 ? 28.401 -2.017 -8.555 1.00 93.69 81 GLY A O 1
ATOM 627 N N . THR A 1 82 ? 26.854 -0.441 -8.204 1.00 94.75 82 THR A N 1
ATOM 628 C CA . THR A 1 82 ? 27.259 -0.171 -6.803 1.00 94.75 82 THR A CA 1
ATOM 629 C C . THR A 1 82 ? 27.037 -1.336 -5.827 1.00 94.75 82 THR A C 1
ATOM 631 O O . THR A 1 82 ? 27.357 -1.224 -4.641 1.00 94.75 82 THR A O 1
ATOM 634 N N . GLY A 1 83 ? 26.441 -2.442 -6.281 1.00 94.56 83 GLY A N 1
ATOM 635 C CA . GLY A 1 83 ? 26.020 -3.544 -5.419 1.00 94.56 83 GLY A CA 1
ATOM 636 C C . GLY A 1 83 ? 25.060 -3.056 -4.330 1.00 94.56 83 GLY A C 1
ATOM 637 O O . GLY A 1 83 ? 24.159 -2.260 -4.589 1.00 94.56 83 GLY A O 1
ATOM 638 N N . PHE A 1 84 ? 25.276 -3.496 -3.091 1.00 95.56 84 PHE A N 1
ATOM 639 C CA . PHE A 1 84 ? 24.459 -3.086 -1.942 1.00 95.56 84 PHE A CA 1
ATOM 640 C C . PHE A 1 84 ? 24.700 -1.646 -1.467 1.00 95.56 84 PHE A C 1
ATOM 642 O O . PHE A 1 84 ? 23.946 -1.178 -0.623 1.00 95.56 84 PHE A O 1
ATOM 649 N N . ALA A 1 85 ? 25.735 -0.955 -1.969 1.00 95.75 85 ALA A N 1
ATOM 650 C CA . ALA A 1 85 ? 26.098 0.400 -1.537 1.00 95.75 85 ALA A CA 1
ATOM 651 C C . ALA A 1 85 ? 26.218 0.550 0.002 1.00 95.75 85 ALA A C 1
ATOM 653 O O . ALA A 1 85 ? 25.771 1.533 0.588 1.00 95.75 85 ALA A O 1
ATOM 654 N N . ILE A 1 86 ? 26.817 -0.443 0.675 1.00 94.25 86 ILE A N 1
ATOM 655 C CA . ILE A 1 86 ? 26.969 -0.457 2.141 1.00 94.25 86 ILE A CA 1
ATOM 656 C C . ILE A 1 86 ? 27.745 0.783 2.601 1.00 94.25 86 ILE A C 1
ATOM 658 O O . ILE A 1 86 ? 28.855 1.036 2.137 1.00 94.25 86 ILE A O 1
ATOM 662 N N . GLY A 1 87 ? 27.172 1.523 3.553 1.00 94.75 87 GLY A N 1
ATOM 663 C CA . GLY A 1 87 ? 27.745 2.759 4.094 1.00 94.75 87 GLY A CA 1
ATOM 664 C C . GLY A 1 87 ? 27.271 4.034 3.391 1.00 94.75 87 GLY A C 1
ATOM 665 O O . GLY A 1 87 ? 27.471 5.115 3.940 1.00 94.75 87 GLY A O 1
ATOM 666 N N . ASP A 1 88 ? 26.603 3.927 2.237 1.00 97.06 88 ASP A N 1
ATOM 667 C CA . ASP A 1 88 ? 25.888 5.046 1.620 1.00 97.06 88 ASP A CA 1
ATOM 668 C C . ASP A 1 88 ? 24.490 5.171 2.259 1.00 97.06 88 ASP A C 1
ATOM 670 O O . ASP A 1 88 ? 23.658 4.279 2.071 1.00 97.06 88 ASP A O 1
ATOM 674 N N . PRO A 1 89 ? 24.200 6.252 3.010 1.00 96.19 89 PRO A N 1
ATOM 675 C CA . PRO A 1 89 ? 22.931 6.407 3.720 1.00 96.19 89 PRO A CA 1
ATOM 676 C C . PRO A 1 89 ? 21.751 6.746 2.799 1.00 96.19 89 PRO A C 1
ATOM 678 O O . PRO A 1 89 ? 20.625 6.850 3.274 1.00 96.19 89 PRO A O 1
ATOM 681 N N . ILE A 1 90 ? 22.002 6.997 1.511 1.00 96.88 90 ILE A N 1
ATOM 682 C CA . ILE A 1 90 ? 20.973 7.314 0.523 1.00 96.88 90 ILE A CA 1
ATOM 683 C C . ILE A 1 90 ? 20.809 6.142 -0.428 1.00 96.88 90 ILE A C 1
ATOM 685 O O . ILE A 1 90 ? 19.712 5.608 -0.552 1.00 96.88 90 ILE A O 1
ATOM 689 N N . LEU A 1 91 ? 21.885 5.732 -1.103 1.00 97.25 91 LEU A N 1
ATOM 690 C CA . LEU A 1 91 ? 21.798 4.671 -2.097 1.00 97.25 91 LEU A CA 1
ATOM 691 C C . LEU A 1 91 ? 21.566 3.313 -1.433 1.00 97.25 91 LEU A C 1
ATOM 693 O O . LEU A 1 91 ? 20.741 2.550 -1.922 1.00 97.25 91 LEU A O 1
ATOM 697 N N . GLY A 1 92 ? 22.210 3.030 -0.295 1.00 97.25 92 GLY A N 1
ATOM 698 C CA . GLY A 1 92 ? 22.063 1.761 0.428 1.00 97.25 92 GLY A CA 1
ATOM 699 C C . GLY A 1 92 ? 20.629 1.448 0.882 1.00 97.25 92 GLY A C 1
ATOM 700 O O . GLY A 1 92 ? 20.292 0.279 1.093 1.00 97.25 92 GLY A O 1
ATOM 701 N N . GLU A 1 93 ? 19.752 2.457 0.942 1.00 97.50 93 GLU A N 1
ATOM 702 C CA . GLU A 1 93 ? 18.333 2.309 1.294 1.00 97.50 93 GLU A CA 1
ATOM 703 C C . GLU A 1 93 ? 17.551 1.408 0.334 1.00 97.50 93 GLU A C 1
ATOM 705 O O . GLU A 1 93 ? 16.526 0.845 0.722 1.00 97.50 93 GLU A O 1
ATOM 710 N N . TRP A 1 94 ? 18.034 1.195 -0.896 1.00 97.38 94 TRP A N 1
ATOM 711 C CA . TRP A 1 94 ? 17.376 0.287 -1.839 1.00 97.38 94 TRP A CA 1
ATOM 712 C C . TRP A 1 94 ? 17.218 -1.133 -1.273 1.00 97.38 94 TRP A C 1
ATOM 714 O O . TRP A 1 94 ? 16.229 -1.803 -1.565 1.00 97.38 94 TRP A O 1
ATOM 724 N N . THR A 1 95 ? 18.145 -1.577 -0.417 1.00 97.06 95 THR A N 1
ATOM 725 C CA . THR A 1 95 ? 18.080 -2.894 0.235 1.00 97.06 95 THR A CA 1
ATOM 726 C C . THR A 1 95 ? 16.959 -2.974 1.277 1.00 97.06 95 THR A C 1
ATOM 728 O O . THR A 1 95 ? 16.264 -3.990 1.353 1.00 97.06 95 THR A O 1
ATOM 731 N N . HIS A 1 96 ? 16.711 -1.892 2.024 1.00 97.19 96 HIS A N 1
ATOM 732 C CA . HIS A 1 96 ? 15.569 -1.784 2.936 1.00 97.19 96 HIS A CA 1
ATOM 733 C C . HIS A 1 96 ? 14.245 -1.745 2.169 1.00 97.19 96 HIS A C 1
ATOM 735 O O . HIS A 1 96 ? 13.277 -2.393 2.569 1.00 97.19 96 HIS A O 1
ATOM 741 N N . LEU A 1 97 ? 14.206 -1.029 1.042 1.00 97.94 97 LEU A N 1
ATOM 742 C CA . LEU A 1 97 ? 13.038 -0.966 0.164 1.00 97.94 97 LEU A CA 1
ATOM 743 C C . LEU A 1 97 ? 12.716 -2.340 -0.435 1.00 97.94 97 LEU A C 1
ATOM 745 O O . LEU A 1 97 ? 11.567 -2.770 -0.372 1.00 97.94 97 LEU A O 1
ATOM 749 N N . LEU A 1 98 ? 13.730 -3.076 -0.903 1.00 98.06 98 LEU A N 1
ATOM 750 C CA . LEU A 1 98 ? 13.567 -4.457 -1.356 1.00 98.06 98 LEU A CA 1
ATOM 751 C C . LEU A 1 98 ? 13.024 -5.352 -0.235 1.00 98.06 98 LEU A C 1
ATOM 753 O O . LEU A 1 98 ? 12.064 -6.088 -0.452 1.00 98.06 98 LEU A O 1
ATOM 757 N N . HIS A 1 99 ? 13.598 -5.284 0.969 1.00 97.06 99 HIS A N 1
ATOM 758 C CA . HIS A 1 99 ? 13.107 -6.061 2.109 1.00 97.06 99 HIS A CA 1
ATOM 759 C C . HIS A 1 99 ? 11.636 -5.744 2.418 1.00 97.06 99 HIS A C 1
ATOM 761 O O . HIS A 1 99 ? 10.834 -6.657 2.614 1.00 97.06 99 HIS A O 1
ATOM 767 N N . ASN A 1 100 ? 11.261 -4.463 2.418 1.00 96.69 100 ASN A N 1
ATOM 768 C CA . ASN A 1 100 ? 9.882 -4.037 2.644 1.00 96.69 100 ASN A CA 1
ATOM 769 C C . ASN A 1 100 ? 8.940 -4.530 1.544 1.00 96.69 100 ASN A C 1
ATOM 771 O O . ASN A 1 100 ? 7.839 -4.977 1.857 1.00 96.69 100 ASN A O 1
ATOM 775 N N . TRP A 1 101 ? 9.372 -4.508 0.284 1.00 97.38 101 TRP A N 1
ATOM 776 C CA . TRP A 1 101 ? 8.618 -5.076 -0.829 1.00 97.38 101 TRP A CA 1
ATOM 777 C C . TRP A 1 101 ? 8.440 -6.592 -0.681 1.00 97.38 101 TRP A C 1
ATOM 779 O O . TRP A 1 101 ? 7.333 -7.099 -0.858 1.00 97.38 101 TRP A O 1
ATOM 789 N N . MET A 1 102 ? 9.483 -7.322 -0.267 1.00 96.62 102 MET A N 1
ATOM 790 C CA . MET A 1 102 ? 9.389 -8.764 -0.011 1.00 96.62 102 MET A CA 1
ATOM 791 C C . MET A 1 102 ? 8.426 -9.074 1.142 1.00 96.62 102 MET A C 1
ATOM 793 O O . MET A 1 102 ? 7.580 -9.965 1.034 1.00 96.62 102 MET A O 1
ATOM 797 N N . LEU A 1 103 ? 8.520 -8.302 2.226 1.00 95.00 103 LEU A N 1
ATOM 798 C CA . LEU A 1 103 ? 7.643 -8.399 3.387 1.00 95.00 103 LEU A CA 1
ATOM 799 C C . LEU A 1 103 ? 6.185 -8.109 3.007 1.00 95.00 103 LEU A C 1
ATOM 801 O O . LEU A 1 103 ? 5.295 -8.909 3.290 1.00 95.00 103 LEU A O 1
ATOM 805 N N . ALA A 1 104 ? 5.934 -6.995 2.315 1.00 92.25 104 ALA A N 1
ATOM 806 C CA . ALA A 1 104 ? 4.607 -6.592 1.859 1.00 92.25 104 ALA A CA 1
ATOM 807 C C . ALA A 1 104 ? 4.030 -7.560 0.816 1.00 92.25 104 ALA A C 1
ATOM 809 O O . ALA A 1 104 ? 2.827 -7.806 0.823 1.00 92.25 104 ALA A O 1
ATOM 810 N N . GLY A 1 105 ? 4.871 -8.166 -0.024 1.00 91.88 105 GLY A N 1
ATOM 811 C CA . GLY A 1 105 ? 4.479 -9.220 -0.959 1.00 91.88 105 GLY A CA 1
ATOM 812 C C . GLY A 1 105 ? 4.141 -10.555 -0.288 1.00 91.88 105 GLY A C 1
ATOM 813 O O . GLY A 1 105 ? 3.569 -11.429 -0.931 1.00 91.88 105 GLY A O 1
ATOM 814 N N . GLY A 1 106 ? 4.441 -10.716 1.006 1.00 92.81 106 GLY A N 1
ATOM 815 C CA . GLY A 1 106 ? 4.231 -11.971 1.731 1.00 92.81 106 GLY A CA 1
ATOM 816 C C . GLY A 1 106 ? 5.260 -13.053 1.396 1.00 92.81 106 GLY A C 1
ATOM 817 O O . GLY A 1 106 ? 5.017 -14.216 1.684 1.00 92.81 106 GLY A O 1
ATOM 818 N N . TRP A 1 107 ? 6.408 -12.685 0.820 1.00 92.94 107 TRP A N 1
ATOM 819 C CA . TRP A 1 107 ? 7.459 -13.621 0.403 1.00 92.94 107 TRP A CA 1
ATOM 820 C C . TRP A 1 107 ? 8.351 -14.103 1.554 1.00 92.94 107 TRP A C 1
ATOM 822 O O . TRP A 1 107 ? 9.175 -14.993 1.367 1.00 92.94 107 TRP A O 1
ATOM 832 N N . LEU A 1 108 ? 8.218 -13.502 2.741 1.00 95.19 108 LEU A N 1
ATOM 833 C CA . LEU A 1 108 ? 9.029 -13.815 3.924 1.00 95.19 108 LEU A CA 1
ATOM 834 C C . LEU A 1 108 ? 8.279 -14.668 4.967 1.00 95.19 108 LEU A C 1
ATOM 836 O O . LEU A 1 108 ? 8.805 -14.924 6.050 1.00 95.19 108 LEU A O 1
ATOM 840 N N . THR A 1 109 ? 7.064 -15.123 4.649 1.00 94.12 109 THR A N 1
ATOM 841 C CA . THR A 1 109 ? 6.236 -15.973 5.513 1.00 94.12 109 THR A CA 1
ATOM 842 C C . THR A 1 109 ? 5.633 -17.123 4.709 1.00 94.12 109 THR A C 1
ATOM 844 O O . THR A 1 109 ? 5.291 -16.964 3.542 1.00 94.12 109 THR A O 1
ATOM 847 N N . GLU A 1 110 ? 5.489 -18.292 5.331 1.00 93.31 110 GLU A N 1
ATOM 848 C CA . GLU A 1 110 ? 4.855 -19.469 4.712 1.00 93.31 110 GLU A CA 1
ATOM 849 C C . GLU A 1 110 ? 3.324 -19.442 4.848 1.00 93.31 110 GLU A C 1
ATOM 851 O O . GLU A 1 110 ? 2.609 -20.238 4.235 1.00 93.31 110 GLU A O 1
ATOM 856 N N . LYS A 1 111 ? 2.796 -18.532 5.675 1.00 94.62 111 LYS A N 1
ATOM 857 C CA . LYS A 1 111 ? 1.364 -18.434 5.939 1.00 94.62 111 LYS A CA 1
ATOM 858 C C . LYS A 1 111 ? 0.638 -17.824 4.743 1.00 94.62 111 LYS A C 1
ATOM 860 O O . LYS A 1 111 ? 1.029 -16.790 4.203 1.00 94.62 111 LYS A O 1
ATOM 865 N N . ALA A 1 112 ? -0.495 -18.417 4.383 1.00 93.56 112 ALA A N 1
ATOM 866 C CA . ALA A 1 112 ? -1.349 -17.865 3.345 1.00 93.56 112 ALA A CA 1
ATOM 867 C C . ALA A 1 112 ? -1.978 -16.541 3.800 1.00 93.56 112 ALA A C 1
ATOM 869 O O . ALA A 1 112 ? -2.584 -16.450 4.870 1.00 93.56 112 ALA A O 1
ATOM 870 N N . ARG A 1 113 ? -1.883 -15.520 2.945 1.00 94.56 113 ARG A N 1
ATOM 871 C CA . ARG A 1 113 ? -2.579 -14.249 3.157 1.00 94.56 113 ARG A CA 1
ATOM 872 C C . ARG A 1 113 ? -4.086 -14.430 3.005 1.00 94.56 113 ARG A C 1
ATOM 874 O O . ARG A 1 113 ? -4.550 -15.238 2.193 1.00 94.56 113 ARG A O 1
ATOM 881 N N . THR A 1 114 ? -4.852 -13.655 3.760 1.00 94.38 114 THR A N 1
ATOM 882 C CA . THR A 1 114 ? -6.315 -13.658 3.738 1.00 94.38 11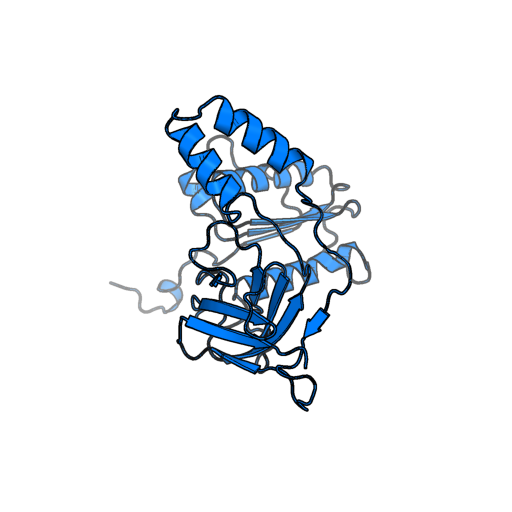4 THR A CA 1
ATOM 883 C C . THR A 1 114 ? -6.861 -12.283 3.385 1.00 94.38 114 THR A C 1
ATOM 885 O O . THR A 1 114 ? -6.250 -11.259 3.672 1.00 94.38 114 THR A O 1
ATOM 888 N N . GLU A 1 115 ? -8.030 -12.246 2.750 1.00 95.75 115 GLU A N 1
ATOM 889 C CA . GLU A 1 115 ? -8.772 -10.994 2.624 1.00 95.75 115 GLU A CA 1
ATOM 890 C C . GLU A 1 115 ? -9.385 -10.614 3.976 1.00 95.75 115 GLU A C 1
ATOM 892 O O . GLU A 1 115 ? -9.867 -11.474 4.717 1.00 95.75 115 GLU A O 1
ATOM 897 N N . ILE A 1 116 ? -9.413 -9.316 4.271 1.00 95.81 116 ILE A N 1
ATOM 898 C CA . ILE A 1 116 ? -10.129 -8.767 5.423 1.00 95.81 116 ILE A CA 1
ATOM 899 C C . ILE A 1 116 ? -10.991 -7.596 4.970 1.00 95.81 116 ILE A C 1
ATOM 901 O O . ILE A 1 116 ? -10.665 -6.850 4.051 1.00 95.81 116 ILE A O 1
ATOM 905 N N . ASN A 1 117 ? -12.121 -7.425 5.617 1.00 95.44 117 ASN A N 1
ATOM 906 C CA . A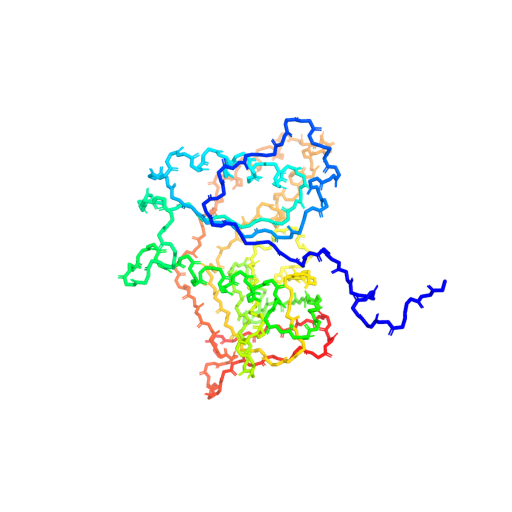SN A 1 117 ? -12.967 -6.251 5.543 1.00 95.44 117 ASN A CA 1
ATOM 907 C C . ASN A 1 117 ? -13.354 -5.868 6.966 1.00 95.44 117 ASN A C 1
ATOM 909 O O . ASN A 1 117 ? -13.041 -6.582 7.915 1.00 95.44 117 ASN A O 1
ATOM 913 N N . GLY A 1 118 ? -13.951 -4.702 7.136 1.00 94.94 118 GLY A N 1
ATOM 914 C CA . GLY A 1 118 ? -14.286 -4.256 8.474 1.00 94.94 118 GLY A CA 1
ATOM 915 C C . GLY A 1 118 ? -14.817 -2.850 8.522 1.00 94.94 118 GLY A C 1
ATOM 916 O O . GLY A 1 118 ? -14.827 -2.144 7.514 1.00 94.94 118 GLY A O 1
ATOM 917 N N . VAL A 1 119 ? -15.235 -2.439 9.711 1.00 96.06 119 VAL A N 1
ATOM 918 C CA . VAL A 1 119 ? -15.632 -1.061 9.999 1.00 96.06 119 VAL A CA 1
ATOM 919 C C . VAL A 1 119 ? -14.743 -0.506 11.100 1.00 96.06 119 VAL A C 1
ATOM 921 O O . VAL A 1 119 ? -14.501 -1.164 12.114 1.00 96.06 119 VAL A O 1
ATOM 924 N N . VAL A 1 120 ? -14.275 0.720 10.888 1.00 96.69 120 VAL A N 1
ATOM 925 C CA . VAL A 1 120 ? -13.439 1.466 11.823 1.00 96.69 120 VAL A CA 1
ATOM 926 C C . VAL A 1 120 ? -14.252 2.593 12.443 1.00 96.69 120 VAL A C 1
ATOM 928 O O . VAL A 1 120 ? -14.839 3.412 11.725 1.00 96.69 120 VAL A O 1
ATOM 931 N N . ARG A 1 121 ? -14.263 2.654 13.776 1.00 96.50 121 ARG A N 1
ATOM 932 C CA . ARG A 1 121 ? -14.964 3.674 14.557 1.00 96.50 121 ARG A CA 1
ATOM 933 C C . ARG A 1 121 ? -14.038 4.382 15.546 1.00 96.50 121 ARG A C 1
ATOM 935 O O . ARG A 1 121 ? -13.098 3.798 16.079 1.00 96.50 121 ARG A O 1
ATOM 942 N N . LEU A 1 122 ? -14.332 5.654 15.776 1.00 95.56 122 LEU A N 1
ATOM 943 C CA . LEU A 1 122 ? -13.773 6.497 16.821 1.00 95.56 122 LEU A CA 1
ATOM 944 C C . LEU A 1 122 ? -14.945 7.044 17.638 1.00 95.56 122 LEU A C 1
ATOM 946 O O . LEU A 1 122 ? -15.801 7.736 17.085 1.00 95.56 122 LEU A O 1
ATOM 950 N N . ASP A 1 123 ? -14.993 6.723 18.931 1.00 96.00 123 ASP A N 1
ATOM 951 C CA . ASP A 1 123 ? -16.075 7.138 19.838 1.00 96.00 123 ASP A CA 1
ATOM 952 C C . ASP A 1 123 ? -17.481 6.790 19.294 1.00 96.00 123 ASP A C 1
ATOM 954 O O . ASP A 1 123 ? -18.397 7.616 19.279 1.00 96.00 123 ASP A O 1
ATOM 958 N N . GLY A 1 124 ? -17.648 5.573 18.763 1.00 95.00 124 GLY A N 1
ATOM 959 C CA . GLY A 1 124 ? -18.889 5.106 18.136 1.00 95.00 124 GLY A CA 1
ATOM 960 C C . GLY A 1 124 ? -19.179 5.672 16.739 1.00 95.00 124 GLY A C 1
ATOM 961 O O . GLY A 1 124 ? -20.037 5.133 16.032 1.00 95.00 124 GLY A O 1
ATOM 962 N N . GLN A 1 125 ? -18.462 6.706 16.293 1.00 93.06 125 GLN A N 1
ATOM 963 C CA . GLN A 1 125 ? -18.630 7.324 14.974 1.00 93.06 125 GLN A CA 1
ATOM 964 C C . GLN A 1 125 ? -17.687 6.703 13.941 1.00 93.06 125 GLN A C 1
ATOM 966 O O . GLN A 1 125 ? -16.575 6.321 14.289 1.00 93.06 125 GLN A O 1
ATOM 971 N N . PRO A 1 126 ? -18.078 6.591 12.662 1.00 93.00 126 PRO A N 1
ATOM 972 C CA . PRO A 1 126 ? -17.188 6.064 11.633 1.00 93.00 126 PRO A CA 1
ATOM 973 C C . PRO A 1 126 ? -15.946 6.947 11.455 1.00 93.00 126 PRO A C 1
ATOM 975 O O . PRO A 1 126 ? -16.040 8.177 11.451 1.00 93.00 126 PRO A O 1
ATOM 978 N N . LEU A 1 127 ? -14.780 6.331 11.244 1.00 92.94 127 LEU A N 1
ATOM 979 C CA . LEU A 1 127 ? -13.564 7.079 10.929 1.00 92.94 127 LEU A CA 1
ATOM 980 C C . LEU A 1 127 ? -13.684 7.711 9.533 1.00 92.94 127 LEU A C 1
ATOM 982 O O . LEU A 1 127 ? -13.705 7.015 8.516 1.00 92.94 127 LEU A O 1
ATOM 986 N N . LEU A 1 128 ? -13.766 9.043 9.487 1.00 88.19 128 LEU A N 1
ATOM 987 C CA . LEU A 1 128 ? -14.018 9.793 8.250 1.00 88.19 128 LEU A CA 1
ATOM 988 C C . LEU A 1 128 ? -12.794 9.889 7.333 1.00 88.19 128 LEU A C 1
ATOM 990 O O . LEU A 1 128 ? -12.936 9.806 6.111 1.00 88.19 128 LEU A O 1
ATOM 994 N N . ARG A 1 129 ? -11.606 10.068 7.914 1.00 91.50 129 ARG A N 1
ATOM 995 C CA . ARG A 1 129 ? -10.334 10.127 7.194 1.00 91.50 129 ARG A CA 1
ATOM 996 C C . ARG A 1 129 ? -9.197 9.707 8.112 1.00 91.50 129 ARG A C 1
ATOM 998 O O . ARG A 1 129 ? -9.074 10.218 9.226 1.00 91.50 129 ARG A O 1
ATOM 1005 N N . GLY A 1 130 ? -8.360 8.798 7.638 1.00 93.56 130 GLY A N 1
ATOM 1006 C CA . GLY A 1 130 ? -7.234 8.329 8.425 1.00 93.56 130 GLY A CA 1
ATOM 1007 C C . GLY A 1 130 ? -6.539 7.118 7.839 1.00 93.56 130 GLY A C 1
ATOM 1008 O O . GLY A 1 130 ? -6.789 6.722 6.700 1.00 93.56 130 GLY A O 1
ATOM 1009 N N . MET A 1 131 ? -5.704 6.514 8.669 1.00 96.25 131 MET A N 1
ATOM 1010 C CA . MET A 1 131 ? -4.961 5.308 8.353 1.00 96.25 131 MET A CA 1
ATOM 1011 C C . MET A 1 131 ? -5.028 4.340 9.531 1.00 96.25 131 MET A C 1
ATOM 1013 O O . MET A 1 131 ? -4.989 4.764 10.685 1.00 96.25 131 MET A O 1
ATOM 1017 N N . ILE A 1 132 ? -5.123 3.047 9.239 1.00 97.69 132 ILE A N 1
ATOM 1018 C CA . ILE A 1 132 ? -4.939 1.984 10.223 1.00 97.69 132 ILE A CA 1
ATOM 1019 C C . ILE A 1 132 ? -3.690 1.219 9.819 1.00 97.69 132 ILE A C 1
ATOM 1021 O O . ILE A 1 132 ? -3.568 0.796 8.670 1.00 97.69 132 ILE A O 1
ATOM 1025 N N . VAL A 1 133 ? -2.779 1.045 10.766 1.00 97.81 133 VAL A N 1
ATOM 1026 C CA . VAL A 1 133 ? -1.599 0.200 10.612 1.00 97.81 133 VAL A CA 1
ATOM 1027 C C . VAL A 1 133 ? -1.799 -1.033 11.476 1.00 97.81 133 VAL A C 1
ATOM 1029 O O . VAL A 1 133 ? -1.977 -0.927 12.688 1.00 97.81 133 VAL A O 1
ATOM 1032 N N . LEU A 1 134 ? -1.791 -2.198 10.839 1.00 97.62 134 LEU A N 1
ATOM 1033 C CA . LEU A 1 134 ? -1.776 -3.493 11.498 1.00 97.62 134 LEU A CA 1
ATOM 1034 C C . LEU A 1 134 ? -0.346 -4.024 11.450 1.00 97.62 134 LEU A C 1
ATOM 1036 O O . LEU A 1 134 ? 0.154 -4.374 10.381 1.00 97.62 134 LEU A O 1
ATOM 1040 N N . THR A 1 135 ? 0.318 -4.086 12.601 1.00 97.69 135 THR A N 1
ATOM 1041 C CA . THR A 1 135 ? 1.682 -4.618 12.727 1.00 97.69 135 THR A CA 1
ATOM 1042 C C . THR A 1 135 ? 1.641 -6.007 13.361 1.00 97.69 135 THR A C 1
ATOM 1044 O O . THR A 1 135 ? 1.068 -6.136 14.444 1.00 97.69 135 THR A O 1
ATOM 1047 N N . PRO A 1 136 ? 2.232 -7.045 12.747 1.00 97.25 136 PRO A N 1
ATOM 1048 C CA . PRO A 1 136 ? 2.260 -8.378 13.343 1.00 97.25 136 PRO A CA 1
ATOM 1049 C C . PRO A 1 136 ? 3.042 -8.366 14.659 1.00 97.25 136 PRO A C 1
ATOM 1051 O O . PRO A 1 136 ? 4.068 -7.697 14.787 1.00 97.25 136 PRO A O 1
ATOM 1054 N N . VAL A 1 137 ? 2.543 -9.104 15.647 1.00 97.25 137 VAL A N 1
ATOM 1055 C CA . VAL A 1 137 ? 3.127 -9.128 16.999 1.00 97.25 137 VAL A CA 1
ATOM 1056 C C . VAL A 1 137 ? 4.139 -10.262 17.165 1.00 97.25 137 VAL A C 1
ATOM 1058 O O . VAL A 1 137 ? 5.098 -10.132 17.919 1.00 97.25 137 VAL A O 1
ATOM 1061 N N . GLU A 1 138 ? 3.921 -11.385 16.484 1.00 95.31 138 GLU A N 1
ATOM 1062 C CA . GLU A 1 138 ? 4.615 -12.645 16.784 1.00 95.31 138 GLU A CA 1
ATOM 1063 C C . GLU A 1 138 ? 5.786 -12.909 15.846 1.00 95.31 138 GLU A C 1
ATOM 1065 O O . GLU A 1 138 ? 6.878 -13.256 16.291 1.00 95.31 138 GLU A O 1
ATOM 1070 N N . ASN A 1 139 ? 5.567 -12.719 14.546 1.00 95.06 139 ASN A N 1
ATOM 1071 C CA . ASN A 1 139 ? 6.579 -12.923 13.526 1.00 95.06 139 ASN A CA 1
ATOM 1072 C C . ASN A 1 139 ? 6.798 -11.625 12.750 1.00 95.06 139 ASN A C 1
ATOM 1074 O O . ASN A 1 139 ? 5.913 -11.153 12.042 1.00 95.06 139 ASN A O 1
ATOM 1078 N N . LYS A 1 140 ? 8.007 -11.070 12.849 1.00 93.38 140 LYS A N 1
ATOM 1079 C CA . LYS A 1 140 ? 8.402 -9.845 12.136 1.00 93.38 140 LYS A CA 1
ATOM 1080 C C . LYS A 1 140 ? 8.411 -9.993 10.609 1.00 93.38 140 LYS A C 1
ATOM 1082 O O . LYS A 1 140 ? 8.432 -8.982 9.918 1.00 93.38 140 LYS A O 1
ATOM 1087 N N . ASN A 1 141 ? 8.434 -11.231 10.108 1.00 95.75 141 ASN A N 1
ATOM 1088 C CA . ASN A 1 141 ? 8.376 -11.529 8.681 1.00 95.75 141 ASN A CA 1
ATOM 1089 C C . ASN A 1 141 ? 6.936 -11.700 8.165 1.00 95.75 141 ASN A C 1
ATOM 1091 O O . ASN A 1 141 ? 6.733 -11.855 6.961 1.00 95.75 141 ASN A O 1
ATOM 1095 N N . ASP A 1 142 ? 5.936 -11.698 9.053 1.00 96.00 142 ASP A N 1
ATOM 1096 C CA . ASP A 1 142 ? 4.549 -11.615 8.614 1.00 96.00 142 ASP A CA 1
ATOM 1097 C C . ASP A 1 142 ? 4.295 -10.196 8.054 1.00 96.00 142 ASP A C 1
ATOM 1099 O O . ASP A 1 142 ? 4.886 -9.216 8.514 1.00 96.00 142 ASP A O 1
ATOM 1103 N N . PRO A 1 143 ? 3.448 -10.044 7.029 1.00 95.81 143 PRO A N 1
ATOM 1104 C CA . PRO A 1 143 ? 3.229 -8.751 6.399 1.00 95.81 143 PRO A CA 1
ATOM 1105 C C . PRO A 1 143 ? 2.456 -7.795 7.320 1.00 95.81 143 PRO A C 1
ATOM 1107 O O . PRO A 1 143 ? 1.407 -8.189 7.850 1.00 95.81 143 PRO A O 1
ATOM 1110 N N . PRO A 1 144 ? 2.880 -6.524 7.460 1.00 96.56 144 PRO A N 1
ATOM 1111 C CA . PRO A 1 144 ? 2.009 -5.486 7.988 1.00 96.56 144 PRO A CA 1
ATOM 1112 C C . PRO A 1 144 ? 0.901 -5.160 6.979 1.00 96.56 144 PRO A C 1
ATOM 1114 O O . PRO A 1 144 ? 1.064 -5.338 5.771 1.00 96.56 144 PRO A O 1
ATOM 1117 N N . VAL A 1 145 ? -0.222 -4.635 7.470 1.00 96.44 145 VAL A N 1
ATOM 1118 C CA . VAL A 1 145 ? -1.347 -4.218 6.622 1.00 96.44 145 VAL A CA 1
ATOM 1119 C C . VAL A 1 145 ? -1.674 -2.762 6.890 1.00 96.44 145 VAL A C 1
ATOM 1121 O O . VAL A 1 145 ? -1.903 -2.366 8.031 1.00 96.44 145 VAL A O 1
ATOM 1124 N N . ILE A 1 146 ? -1.686 -1.963 5.828 1.00 96.50 146 ILE A N 1
ATOM 1125 C CA . ILE A 1 146 ? -1.948 -0.530 5.893 1.00 96.50 146 ILE A CA 1
ATOM 1126 C C . ILE A 1 146 ? -3.287 -0.276 5.211 1.00 96.50 146 ILE A C 1
ATOM 1128 O O . ILE A 1 146 ? -3.486 -0.620 4.048 1.00 96.50 146 ILE A O 1
ATOM 1132 N N . ILE A 1 147 ? -4.213 0.327 5.947 1.00 96.19 147 ILE A N 1
ATOM 1133 C CA . ILE A 1 147 ? -5.575 0.586 5.490 1.00 96.19 147 ILE A CA 1
ATOM 1134 C C . ILE A 1 147 ? -5.777 2.094 5.435 1.00 96.19 147 ILE A C 1
ATOM 1136 O O . ILE A 1 147 ? -5.848 2.756 6.470 1.00 96.19 147 ILE A O 1
ATOM 1140 N N . TYR A 1 148 ? -5.906 2.636 4.226 1.00 94.12 148 TYR A N 1
ATOM 1141 C CA . TYR A 1 148 ? -6.221 4.046 4.014 1.00 94.12 148 TYR A CA 1
ATOM 1142 C C . TYR A 1 148 ? -7.733 4.273 3.999 1.00 94.12 148 TYR A C 1
ATOM 1144 O O . TYR A 1 148 ? -8.456 3.789 3.126 1.00 94.12 148 TYR A O 1
ATOM 1152 N N . MET A 1 149 ? -8.214 5.071 4.946 1.00 91.94 149 MET A N 1
ATOM 1153 C CA . MET A 1 149 ? -9.627 5.394 5.104 1.00 91.94 149 MET A CA 1
ATOM 1154 C C . MET A 1 149 ? -9.959 6.671 4.348 1.00 91.94 149 MET A C 1
ATOM 1156 O O . MET A 1 149 ? -9.788 7.771 4.863 1.00 91.94 149 MET A O 1
ATOM 1160 N N . THR A 1 150 ? -10.452 6.533 3.118 1.00 88.12 150 THR A N 1
ATOM 1161 C CA . THR A 1 150 ? -10.879 7.681 2.292 1.00 88.12 150 THR A CA 1
ATOM 1162 C C . THR A 1 150 ? -12.397 7.808 2.159 1.00 88.12 150 THR A C 1
ATOM 1164 O O . THR A 1 150 ? -12.878 8.867 1.748 1.00 88.12 150 THR A O 1
ATOM 1167 N N . ASN A 1 151 ? -13.146 6.754 2.518 1.00 86.62 151 ASN A N 1
ATOM 1168 C CA . ASN A 1 151 ? -14.609 6.650 2.406 1.00 86.62 151 ASN A CA 1
ATOM 1169 C C . ASN A 1 151 ? -15.169 6.897 0.991 1.00 86.62 151 ASN A C 1
ATOM 1171 O O . ASN A 1 151 ? -16.352 7.195 0.819 1.00 86.62 151 ASN A O 1
ATOM 1175 N N . THR A 1 152 ? -14.328 6.771 -0.035 1.00 81.00 152 THR A N 1
ATOM 1176 C CA . THR A 1 152 ? -14.742 6.871 -1.436 1.00 81.00 152 THR A CA 1
ATOM 1177 C C . THR A 1 152 ? -15.199 5.499 -1.917 1.00 81.00 152 THR A C 1
ATOM 1179 O O . THR A 1 152 ? -14.460 4.528 -1.788 1.00 81.00 152 THR A O 1
ATOM 1182 N N . GLY A 1 153 ? -16.404 5.412 -2.488 1.00 74.38 153 GLY A N 1
ATOM 1183 C CA . GLY A 1 153 ? -16.910 4.164 -3.075 1.00 74.38 153 GLY A CA 1
ATOM 1184 C C . GLY A 1 153 ? -17.221 3.045 -2.073 1.00 74.38 153 GLY A C 1
ATOM 1185 O O . GLY A 1 153 ? -17.296 1.891 -2.478 1.00 74.38 153 GLY A O 1
ATOM 1186 N N . THR A 1 154 ? -17.386 3.358 -0.785 1.00 76.62 154 THR A N 1
ATOM 1187 C CA . THR A 1 154 ? -17.800 2.380 0.232 1.00 76.62 154 THR A CA 1
ATOM 1188 C C . THR A 1 154 ? -19.319 2.383 0.410 1.00 76.62 154 THR A C 1
ATOM 1190 O O . THR A 1 154 ? -19.967 3.405 0.195 1.00 76.62 154 THR A O 1
ATOM 1193 N N . ASP A 1 155 ? -19.910 1.270 0.843 1.00 80.38 155 ASP A N 1
ATOM 1194 C CA . ASP A 1 155 ? -21.353 1.216 1.138 1.00 80.38 155 ASP A CA 1
ATOM 1195 C C . ASP A 1 155 ? -21.697 1.886 2.480 1.00 80.38 155 ASP A C 1
ATOM 1197 O O . ASP A 1 155 ? -22.759 2.483 2.639 1.00 80.38 155 ASP A O 1
ATOM 1201 N N . GLU A 1 156 ? -20.756 1.862 3.426 1.00 88.44 156 GLU A N 1
ATOM 1202 C CA . GLU A 1 156 ? -20.867 2.446 4.766 1.00 88.44 156 GLU A CA 1
ATOM 1203 C C . GLU A 1 156 ? -19.627 3.307 5.060 1.00 88.44 156 GLU A C 1
ATOM 1205 O O . GLU A 1 156 ? -18.519 2.999 4.607 1.00 88.44 156 GLU A O 1
ATOM 1210 N N . LEU A 1 157 ? -19.796 4.400 5.812 1.00 89.31 157 LEU A N 1
ATOM 1211 C CA . LEU A 1 157 ? -18.661 5.182 6.311 1.00 89.31 157 LEU A CA 1
ATOM 1212 C C . LEU A 1 157 ? -17.865 4.368 7.338 1.00 89.31 157 LEU A C 1
ATOM 1214 O O . LEU A 1 157 ? -18.431 3.648 8.154 1.00 89.31 157 LEU A O 1
ATOM 1218 N N . GLY A 1 158 ? -16.543 4.495 7.313 1.00 91.81 158 GLY A N 1
ATOM 1219 C CA . GLY A 1 158 ? -15.637 3.713 8.150 1.00 91.81 158 GLY A CA 1
ATOM 1220 C C . GLY A 1 158 ? -15.407 2.289 7.638 1.00 91.81 158 GLY A C 1
ATOM 1221 O O . GLY A 1 158 ? -14.595 1.578 8.222 1.00 91.81 158 GLY A O 1
ATOM 1222 N N . ARG A 1 159 ? -16.068 1.861 6.553 1.00 94.12 159 ARG A N 1
ATOM 1223 C CA . ARG A 1 159 ? -15.852 0.542 5.946 1.00 94.12 159 ARG A CA 1
ATOM 1224 C C . ARG A 1 159 ? -14.509 0.496 5.216 1.00 94.12 159 ARG A C 1
ATOM 1226 O O . ARG A 1 159 ? -14.181 1.409 4.461 1.00 94.12 159 ARG A O 1
ATOM 1233 N N . PHE A 1 160 ? -13.786 -0.606 5.369 1.00 94.38 160 PHE A N 1
ATOM 1234 C CA . PHE A 1 160 ? -12.621 -0.937 4.558 1.00 94.38 160 PHE A CA 1
ATOM 1235 C C . PHE A 1 160 ? -12.726 -2.343 3.971 1.00 94.38 160 PHE A C 1
ATOM 1237 O O . PHE A 1 160 ? -13.462 -3.201 4.464 1.00 94.38 160 PHE A O 1
ATOM 1244 N N . LYS A 1 161 ? -11.941 -2.574 2.919 1.00 94.12 161 LYS A N 1
ATOM 1245 C CA . LYS A 1 161 ? -11.681 -3.889 2.343 1.00 94.12 161 LYS A CA 1
ATOM 1246 C C . LYS A 1 161 ? -10.221 -3.950 1.918 1.00 94.12 161 LYS A C 1
ATOM 1248 O O . LYS A 1 161 ? -9.760 -3.079 1.189 1.00 94.12 161 LYS A O 1
ATOM 1253 N N . VAL A 1 162 ? -9.528 -4.992 2.351 1.00 94.81 162 VAL A N 1
ATOM 1254 C CA . VAL A 1 162 ? -8.181 -5.347 1.920 1.00 94.81 162 VAL A CA 1
ATOM 1255 C C . VAL A 1 162 ? -8.276 -6.671 1.179 1.00 94.81 162 VAL A C 1
ATOM 1257 O O . VAL A 1 162 ? -8.763 -7.671 1.710 1.00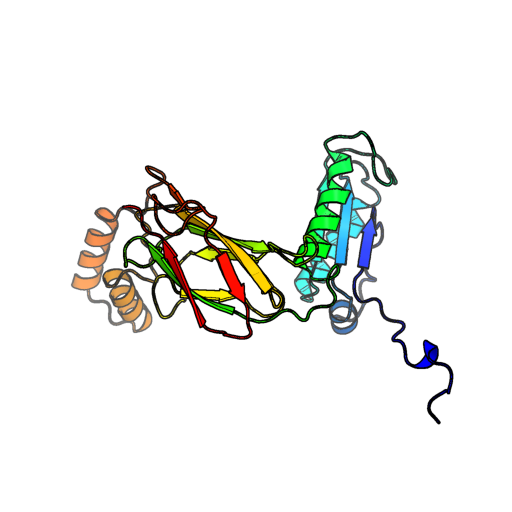 94.81 162 VAL A O 1
ATOM 1260 N N . ILE A 1 163 ? -7.853 -6.660 -0.081 1.00 94.19 163 ILE A N 1
ATOM 1261 C CA . ILE A 1 163 ? -7.823 -7.861 -0.916 1.00 94.19 163 ILE A CA 1
ATOM 1262 C C . ILE A 1 163 ? -6.769 -8.842 -0.403 1.00 94.19 163 ILE A C 1
ATOM 1264 O O . ILE A 1 163 ? -5.802 -8.435 0.234 1.00 94.19 163 ILE A O 1
ATOM 1268 N N . LYS A 1 164 ? -6.926 -10.127 -0.725 1.00 94.00 164 LYS A N 1
ATOM 1269 C CA . LYS A 1 164 ? -6.027 -11.203 -0.280 1.00 94.00 164 LYS A CA 1
ATOM 1270 C C . LYS A 1 164 ? -4.539 -10.884 -0.501 1.00 94.00 164 LYS A C 1
ATOM 1272 O O . LYS A 1 164 ? -3.740 -11.022 0.419 1.00 94.00 164 LYS A O 1
ATOM 1277 N N . ASP A 1 165 ? -4.186 -10.366 -1.675 1.00 91.19 165 ASP A N 1
ATOM 1278 C CA . ASP A 1 165 ? -2.794 -10.070 -2.049 1.00 91.19 165 ASP A CA 1
ATOM 1279 C C . ASP A 1 165 ? -2.181 -8.897 -1.264 1.00 91.19 165 ASP A C 1
ATOM 1281 O O . ASP A 1 165 ? -0.969 -8.712 -1.269 1.00 91.19 165 ASP A O 1
ATOM 1285 N N . GLN A 1 166 ? -2.989 -8.127 -0.526 1.00 94.06 166 GLN A N 1
ATOM 1286 C CA . GLN A 1 166 ? -2.555 -7.035 0.365 1.00 94.06 166 GLN A CA 1
ATOM 1287 C C . GLN A 1 166 ? -2.921 -7.275 1.842 1.00 94.06 166 GLN A C 1
ATOM 1289 O O . GLN A 1 166 ? -2.561 -6.475 2.704 1.00 94.06 166 GLN A O 1
ATOM 1294 N N . GLY A 1 167 ? -3.639 -8.360 2.133 1.00 95.00 167 GLY A N 1
ATOM 1295 C CA . GLY A 1 167 ? -4.164 -8.665 3.454 1.00 95.00 167 GLY A CA 1
ATOM 1296 C C . GLY A 1 167 ? -3.177 -9.354 4.398 1.00 95.00 167 GLY A C 1
ATOM 1297 O O . GLY A 1 167 ? -2.061 -9.711 4.015 1.00 95.00 167 GLY A O 1
ATOM 1298 N N . PRO A 1 168 ? -3.585 -9.532 5.662 1.00 95.88 168 PRO A N 1
ATOM 1299 C CA . PRO A 1 168 ? -2.750 -10.136 6.690 1.00 95.88 168 PRO A CA 1
ATOM 1300 C C . PRO A 1 168 ? -2.612 -11.644 6.477 1.00 95.88 168 PRO A C 1
ATOM 1302 O O . PRO A 1 168 ? -3.281 -12.242 5.633 1.00 95.88 168 PRO A O 1
ATOM 1305 N N . VAL A 1 169 ? -1.786 -12.270 7.303 1.00 96.25 169 VAL A N 1
ATOM 1306 C CA . VAL A 1 169 ? -1.800 -13.719 7.530 1.00 96.25 169 VAL A CA 1
ATOM 1307 C C . VAL A 1 169 ? -2.486 -14.024 8.861 1.00 96.25 169 VAL A C 1
ATOM 1309 O O . VAL A 1 169 ? -2.767 -13.115 9.638 1.00 96.25 169 VAL A O 1
ATOM 1312 N N . GLU A 1 170 ? -2.780 -15.293 9.134 1.00 95.69 170 GLU A N 1
ATOM 1313 C CA . GLU A 1 170 ? -3.329 -15.694 10.433 1.00 95.69 170 GLU A CA 1
ATOM 1314 C C . GLU A 1 170 ? -2.358 -15.345 11.578 1.00 95.69 170 GLU A C 1
ATOM 1316 O O . GLU A 1 170 ? -1.156 -15.645 11.514 1.00 95.69 170 GLU A O 1
ATOM 1321 N N . GLY A 1 171 ? -2.876 -14.692 12.620 1.00 96.00 171 GLY A N 1
ATOM 1322 C CA . GLY A 1 171 ? -2.088 -14.266 13.775 1.00 96.00 171 GLY A CA 1
ATOM 1323 C C . GLY A 1 171 ? -2.599 -12.996 14.453 1.00 96.00 171 GLY A C 1
ATOM 1324 O O . GLY A 1 171 ? -3.682 -12.485 14.163 1.00 96.00 171 GLY A O 1
ATOM 1325 N N . ARG A 1 172 ? -1.796 -12.480 15.388 1.00 97.50 172 ARG A N 1
ATOM 1326 C CA . ARG A 1 172 ? -2.116 -11.281 16.173 1.00 97.50 172 ARG A CA 1
ATOM 1327 C C . ARG A 1 172 ? -1.458 -10.032 15.609 1.00 97.50 172 ARG A C 1
ATOM 1329 O O . ARG A 1 172 ? -0.258 -10.021 15.327 1.00 97.50 172 ARG A O 1
ATOM 1336 N N . TYR A 1 173 ? -2.242 -8.963 15.534 1.00 97.75 173 TYR A N 1
ATOM 1337 C CA . TYR A 1 173 ? -1.819 -7.678 14.997 1.00 97.75 173 TYR A CA 1
ATOM 1338 C C . TYR A 1 173 ? -2.064 -6.555 15.992 1.00 97.75 173 TYR A C 1
ATOM 1340 O O . TYR A 1 173 ? -3.176 -6.378 16.488 1.00 97.75 173 TYR A O 1
ATOM 1348 N N . LYS A 1 174 ? -1.028 -5.754 16.231 1.00 98.19 174 LYS A N 1
ATOM 1349 C CA . LYS A 1 174 ? -1.154 -4.462 16.889 1.00 98.19 174 LYS A CA 1
ATOM 1350 C C . LYS A 1 174 ? -1.822 -3.475 15.945 1.00 98.19 174 LYS A C 1
ATOM 1352 O O . LYS A 1 174 ? -1.398 -3.339 14.801 1.00 98.19 174 LYS A O 1
ATOM 1357 N N . VAL A 1 175 ? -2.822 -2.772 16.453 1.00 98.44 175 VAL A N 1
ATOM 1358 C CA . VAL A 1 175 ? -3.561 -1.730 15.753 1.00 98.44 175 VAL A CA 1
ATOM 1359 C C . VAL A 1 175 ? -3.011 -0.368 16.150 1.00 98.44 175 VAL A C 1
ATOM 1361 O O . VAL A 1 175 ? -2.988 -0.007 17.324 1.00 98.44 175 VAL A O 1
ATOM 1364 N N . GLU A 1 176 ? -2.638 0.424 15.153 1.00 98.19 176 GLU A N 1
ATOM 1365 C CA . GLU A 1 176 ? -2.449 1.860 15.302 1.00 98.19 176 GLU A CA 1
ATOM 1366 C C . GLU A 1 176 ? -3.440 2.587 14.395 1.00 98.19 176 GLU A C 1
ATOM 1368 O O . GLU A 1 176 ? -3.394 2.456 13.171 1.00 98.19 176 GLU A O 1
ATOM 1373 N N . LEU A 1 177 ? -4.345 3.361 14.991 1.00 97.94 177 LEU A N 1
ATOM 1374 C CA . LEU A 1 177 ? -5.284 4.201 14.257 1.00 97.94 177 LEU A CA 1
ATOM 1375 C C . LEU A 1 177 ? -4.772 5.637 14.245 1.00 97.94 177 LEU A C 1
ATOM 1377 O O . LEU A 1 177 ? -4.541 6.238 15.292 1.00 97.94 177 LEU A O 1
ATOM 1381 N N . ARG A 1 178 ? -4.642 6.213 13.053 1.00 96.44 178 ARG A N 1
ATOM 1382 C CA . ARG A 1 178 ? -4.273 7.612 12.841 1.00 96.44 178 ARG A CA 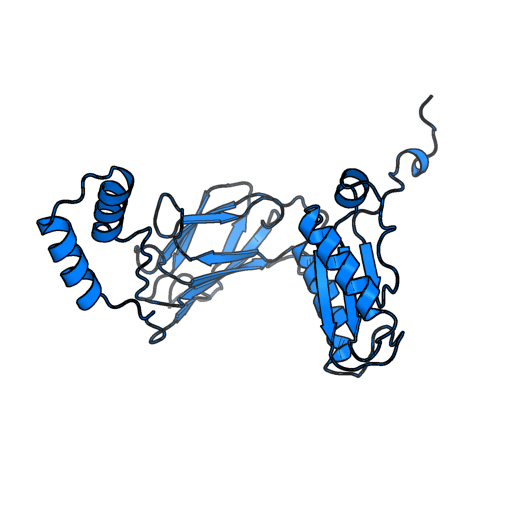1
ATOM 1383 C C . ARG A 1 178 ? -5.459 8.364 12.269 1.00 96.44 178 ARG A C 1
ATOM 1385 O O . ARG A 1 178 ? -5.848 8.143 11.123 1.00 96.44 178 ARG A O 1
ATOM 1392 N N . GLN A 1 179 ? -6.037 9.255 13.065 1.00 94.25 179 GLN A N 1
ATOM 1393 C CA . GLN A 1 179 ? -7.039 10.198 12.592 1.00 94.25 179 GLN A CA 1
ATOM 1394 C C . GLN A 1 179 ? -6.325 11.356 11.897 1.00 94.25 179 GLN A C 1
ATOM 1396 O O . GLN A 1 179 ? -5.741 12.211 12.556 1.00 94.25 179 GLN A O 1
ATOM 1401 N N . GLU A 1 180 ? -6.396 11.385 10.569 1.00 91.94 180 GLU A N 1
ATOM 1402 C CA . GLU A 1 180 ? -5.781 12.436 9.750 1.00 91.94 180 GLU A CA 1
ATOM 1403 C C . GLU A 1 180 ? -6.692 13.658 9.590 1.00 91.94 180 GLU A C 1
ATOM 1405 O O . GLU A 1 180 ? -6.203 14.766 9.382 1.00 91.94 180 GLU A O 1
ATOM 1410 N N . ALA A 1 181 ? -8.014 13.478 9.680 1.00 88.25 181 ALA A N 1
ATOM 1411 C CA . ALA A 1 181 ? -8.945 14.599 9.737 1.00 88.25 181 ALA A CA 1
ATOM 1412 C C . ALA A 1 181 ? -10.213 14.271 10.536 1.00 88.25 181 ALA A C 1
ATOM 1414 O O . ALA A 1 181 ? -10.767 13.174 10.447 1.00 88.25 181 ALA A O 1
ATOM 1415 N N . THR A 1 182 ? -10.698 15.254 11.295 1.00 81.81 182 THR A N 1
ATOM 1416 C CA . THR A 1 182 ? -11.996 15.228 11.992 1.00 81.81 182 THR A CA 1
ATOM 1417 C C . THR A 1 182 ? -13.149 15.642 11.073 1.00 81.81 182 THR A C 1
ATOM 1419 O O . THR A 1 182 ? -14.286 15.222 11.272 1.00 81.81 182 THR A O 1
ATOM 1422 N N . ARG A 1 183 ? -12.851 16.409 10.019 1.00 80.94 183 ARG A N 1
ATOM 1423 C CA . ARG A 1 183 ? -13.769 16.808 8.955 1.00 80.94 183 ARG A CA 1
ATOM 1424 C C . ARG A 1 183 ? -13.196 16.426 7.595 1.00 80.94 183 ARG A C 1
ATOM 1426 O O . ARG A 1 183 ? -12.133 16.902 7.199 1.00 80.94 183 ARG A O 1
ATOM 1433 N N . TRP A 1 184 ? -13.948 15.608 6.865 1.00 76.12 184 TRP A N 1
ATOM 1434 C CA . TRP A 1 184 ? -13.640 15.196 5.498 1.00 76.12 184 TRP A CA 1
ATOM 1435 C C . TRP A 1 184 ? -14.935 15.059 4.693 1.00 76.12 184 TRP A C 1
ATOM 1437 O O . TRP A 1 184 ? -15.747 14.171 4.946 1.00 76.12 184 TRP A O 1
ATOM 1447 N N . THR A 1 185 ? -15.148 15.955 3.731 1.00 67.81 185 THR A N 1
ATOM 1448 C CA . THR A 1 185 ? -16.382 16.047 2.935 1.00 67.81 185 THR A CA 1
ATOM 1449 C C . THR A 1 185 ? -16.140 15.589 1.496 1.00 67.81 185 THR A C 1
ATOM 1451 O O . THR A 1 185 ? -15.973 16.399 0.584 1.00 67.81 185 THR A O 1
ATOM 1454 N N . SER A 1 186 ? -16.159 14.273 1.261 1.00 72.88 186 SER A N 1
ATOM 1455 C CA . SER A 1 186 ? -16.117 13.714 -0.101 1.00 72.88 186 SER A CA 1
ATOM 1456 C C . SER A 1 186 ? -17.404 14.033 -0.872 1.00 72.88 186 SER A C 1
ATOM 1458 O O . SER A 1 186 ? -18.504 13.809 -0.369 1.00 72.88 186 SER A O 1
ATOM 1460 N N . ASN A 1 187 ? -17.282 14.483 -2.129 1.00 74.81 187 ASN A N 1
ATOM 1461 C CA . ASN A 1 187 ? -18.431 14.688 -3.031 1.00 74.81 187 ASN A CA 1
ATOM 1462 C C . ASN A 1 187 ? -19.308 13.436 -3.148 1.00 74.81 187 ASN A C 1
ATOM 1464 O O . ASN A 1 187 ? -20.525 13.536 -3.214 1.00 74.81 187 ASN A O 1
ATOM 1468 N N . SER A 1 188 ? -18.679 12.260 -3.140 1.00 74.19 188 SER A N 1
ATOM 1469 C CA . SER A 1 188 ? -19.355 10.966 -3.285 1.00 74.19 188 SER A CA 1
ATOM 1470 C C . SER A 1 188 ? -20.181 10.543 -2.061 1.00 74.19 188 SER A C 1
ATOM 1472 O O . SER A 1 188 ? -20.875 9.524 -2.100 1.00 74.19 188 SER A O 1
ATOM 1474 N N . ARG A 1 189 ? -20.092 11.291 -0.955 1.00 77.00 189 ARG A N 1
ATOM 1475 C CA . ARG A 1 189 ? -20.734 10.973 0.331 1.00 77.00 189 ARG A CA 1
ATOM 1476 C C . ARG A 1 189 ? -21.589 12.106 0.882 1.00 77.00 189 ARG A C 1
ATOM 1478 O O . ARG A 1 189 ? -22.330 11.881 1.832 1.00 77.00 189 ARG A O 1
ATOM 1485 N N . ASP A 1 190 ? -21.516 13.296 0.297 1.00 82.81 190 ASP A N 1
ATOM 1486 C CA . ASP A 1 190 ? -22.374 14.402 0.694 1.00 82.81 190 ASP A CA 1
ATOM 1487 C C . ASP A 1 190 ? -23.795 14.217 0.111 1.00 82.81 190 ASP A C 1
ATOM 1489 O O . ASP A 1 190 ? -23.944 14.131 -1.112 1.00 82.81 190 ASP A O 1
ATOM 1493 N N . PRO A 1 191 ? -24.857 14.161 0.941 1.00 86.19 191 PRO A N 1
ATOM 1494 C CA . PRO A 1 191 ? -26.218 13.904 0.464 1.00 86.19 191 PRO A CA 1
ATOM 1495 C C . PRO A 1 191 ? -26.741 14.941 -0.537 1.00 86.19 191 PRO A C 1
ATOM 1497 O O . PRO A 1 191 ? -27.529 14.603 -1.425 1.00 86.19 191 PRO A O 1
ATOM 1500 N N . PHE A 1 192 ? -26.320 16.204 -0.410 1.00 90.38 192 PHE A N 1
ATOM 1501 C CA . PHE A 1 192 ? -26.697 17.256 -1.347 1.00 90.38 192 PHE A CA 1
ATOM 1502 C C . PHE A 1 192 ? -26.029 17.012 -2.704 1.00 90.38 192 PHE A C 1
ATOM 1504 O O . PHE A 1 192 ? -26.717 17.001 -3.727 1.00 90.38 192 PHE A O 1
ATOM 1511 N N . MET A 1 193 ? -24.721 16.741 -2.710 1.00 89.62 193 MET A N 1
ATOM 1512 C CA . MET A 1 193 ? -23.962 16.448 -3.929 1.00 89.62 193 MET A CA 1
ATOM 1513 C C . MET A 1 193 ? -24.459 15.185 -4.629 1.00 89.62 193 MET A C 1
ATOM 1515 O O . MET A 1 193 ? -24.652 15.218 -5.840 1.00 89.62 193 MET A O 1
ATOM 1519 N N . ILE A 1 194 ? -24.736 14.105 -3.889 1.00 88.31 194 ILE A N 1
ATOM 1520 C CA . ILE A 1 194 ? -25.283 12.858 -4.450 1.00 88.31 194 ILE A CA 1
ATOM 1521 C C . ILE A 1 194 ? -26.586 13.140 -5.205 1.00 88.31 194 ILE A C 1
ATOM 1523 O O . ILE A 1 194 ? -26.751 12.712 -6.348 1.00 88.31 194 ILE A O 1
ATOM 1527 N N . ARG A 1 195 ? -27.503 13.900 -4.594 1.00 93.12 195 ARG A N 1
ATOM 1528 C CA . ARG A 1 195 ? -28.781 14.261 -5.220 1.00 93.12 195 ARG A CA 1
ATOM 1529 C C . ARG A 1 195 ? -28.584 15.122 -6.467 1.00 93.12 195 ARG A C 1
ATOM 1531 O O . ARG A 1 195 ? -29.239 14.877 -7.477 1.00 93.12 195 ARG A O 1
ATOM 1538 N N . MET A 1 196 ? -27.715 16.128 -6.400 1.00 94.19 196 MET A N 1
ATOM 1539 C CA . MET A 1 196 ? -27.447 17.020 -7.531 1.00 94.19 196 MET A CA 1
ATOM 1540 C C . MET A 1 196 ? -26.780 16.288 -8.704 1.00 94.19 196 MET A C 1
ATOM 1542 O O . MET A 1 196 ? -27.235 16.422 -9.836 1.00 94.19 196 MET A O 1
ATOM 1546 N N . MET A 1 197 ? -25.781 15.442 -8.433 1.00 90.88 197 MET A N 1
ATOM 1547 C CA . MET A 1 197 ? -25.109 14.620 -9.447 1.00 90.88 197 MET A CA 1
ATOM 1548 C C . MET A 1 197 ? -26.055 13.600 -10.090 1.00 90.88 197 MET A C 1
ATOM 1550 O O . MET A 1 197 ? -25.981 13.368 -11.294 1.00 90.88 197 MET A O 1
ATOM 1554 N N . ALA A 1 198 ? -26.974 13.007 -9.319 1.00 92.75 198 ALA A N 1
ATOM 1555 C CA . ALA A 1 198 ? -27.999 12.124 -9.874 1.00 92.75 198 ALA A CA 1
ATOM 1556 C C . ALA A 1 198 ? -28.920 12.878 -10.846 1.00 92.75 198 ALA A C 1
ATOM 1558 O O . ALA A 1 198 ? -29.123 12.428 -11.971 1.00 92.75 198 ALA A O 1
ATOM 1559 N N . LYS A 1 199 ? -29.404 14.067 -10.458 1.00 95.25 199 LYS A N 1
ATOM 1560 C CA . LYS A 1 199 ? -30.206 14.924 -11.345 1.00 95.25 199 LYS A CA 1
ATOM 1561 C C . LYS A 1 199 ? -29.444 15.353 -12.598 1.00 95.25 199 LYS A C 1
ATOM 1563 O O . LYS A 1 199 ? -30.037 15.419 -13.671 1.00 95.25 199 LYS A O 1
ATOM 1568 N N . GLU A 1 200 ? -28.152 15.648 -12.475 1.00 94.38 200 GLU A N 1
ATOM 1569 C CA . GLU A 1 200 ? -27.294 15.992 -13.611 1.00 94.38 200 GLU A CA 1
ATOM 1570 C C . GLU A 1 200 ? -27.170 14.830 -14.596 1.00 94.38 200 GLU A C 1
ATOM 1572 O O . GLU A 1 200 ? -27.454 14.993 -15.783 1.00 94.38 200 GLU A O 1
ATOM 1577 N N . ARG A 1 201 ? -26.824 13.642 -14.087 1.00 94.75 201 ARG A N 1
ATOM 1578 C CA . ARG A 1 201 ? -26.732 12.403 -14.868 1.00 94.75 201 ARG A CA 1
ATOM 1579 C C . ARG A 1 201 ? -28.042 12.099 -15.591 1.00 94.75 201 ARG A C 1
ATOM 1581 O O . ARG A 1 201 ? -28.028 11.765 -16.773 1.00 94.75 201 ARG A O 1
ATOM 1588 N N . ASP A 1 202 ? -29.161 12.256 -14.891 1.00 96.94 202 ASP A N 1
ATOM 1589 C CA . ASP A 1 202 ? -30.495 11.959 -15.413 1.00 96.94 202 ASP A CA 1
ATOM 1590 C C . ASP A 1 202 ? -31.063 13.123 -16.254 1.00 96.94 202 ASP A C 1
ATOM 1592 O O . ASP A 1 202 ? -32.174 13.031 -16.770 1.00 96.94 202 ASP A O 1
ATOM 1596 N N . LYS A 1 203 ? -30.304 14.218 -16.4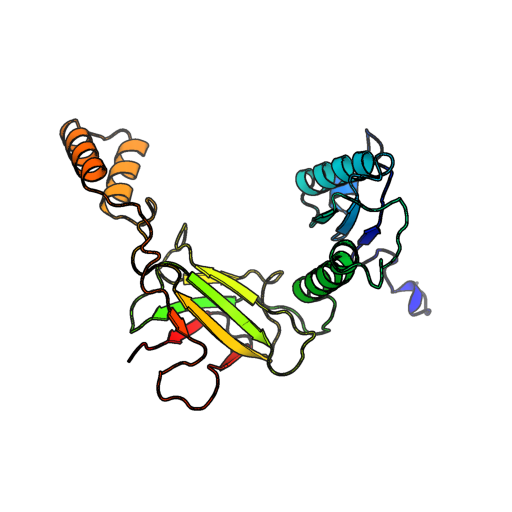21 1.00 95.25 203 LYS A N 1
ATOM 1597 C CA . LYS A 1 203 ? -30.681 15.437 -17.161 1.00 95.25 203 LYS A CA 1
ATOM 1598 C C . LYS A 1 203 ? -31.980 16.091 -16.664 1.00 95.25 203 LYS A C 1
ATOM 1600 O O . LYS A 1 203 ? -32.721 16.685 -17.441 1.00 95.25 203 LYS A O 1
ATOM 1605 N N . THR A 1 204 ? -32.234 16.027 -15.357 1.00 96.81 204 THR A N 1
ATOM 1606 C CA . THR A 1 204 ? -33.436 16.566 -14.689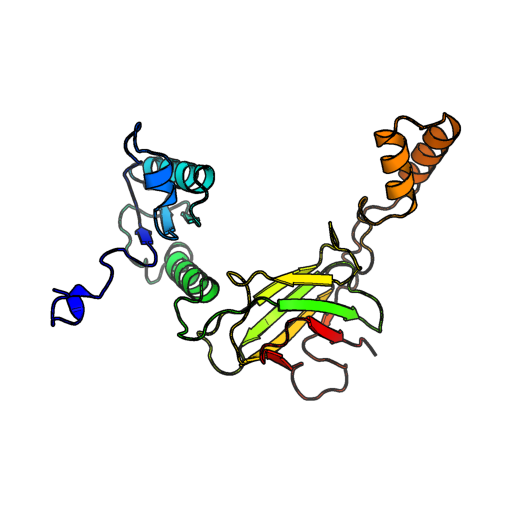 1.00 96.81 204 THR A CA 1
ATOM 1607 C C . THR A 1 204 ? -33.163 17.807 -13.828 1.00 96.81 204 THR A C 1
ATOM 1609 O O . THR A 1 204 ? -34.007 18.216 -13.032 1.00 96.81 204 THR A O 1
ATOM 1612 N N . LEU A 1 205 ? -31.989 18.433 -13.971 1.00 95.31 205 LEU A N 1
ATOM 1613 C CA . LEU A 1 205 ? -31.641 19.671 -13.263 1.00 95.31 205 LEU A CA 1
ATOM 1614 C C . LEU A 1 205 ? -32.542 20.843 -13.678 1.00 95.31 205 LEU A C 1
ATOM 1616 O O . LEU A 1 205 ? -32.484 21.314 -14.820 1.00 95.31 205 LEU A O 1
ATOM 1620 N N . SER A 1 206 ? -33.305 21.358 -12.714 1.00 96.06 206 SER A N 1
ATOM 1621 C CA . SER A 1 206 ? -34.038 22.620 -12.841 1.00 96.06 206 SER A CA 1
ATOM 1622 C C . SER A 1 206 ? -33.135 23.834 -12.587 1.00 96.06 206 SER A C 1
ATOM 1624 O O . SER A 1 206 ? -32.043 23.712 -12.029 1.00 96.06 206 SER A O 1
ATOM 1626 N N . ASP A 1 207 ? -33.597 25.033 -12.941 1.00 95.88 207 ASP A N 1
ATOM 1627 C CA . ASP A 1 207 ? -32.861 26.270 -12.638 1.00 95.88 207 ASP A CA 1
ATOM 1628 C C . ASP A 1 207 ? -32.767 26.536 -11.130 1.00 95.88 207 ASP A C 1
ATOM 1630 O O . ASP A 1 207 ? -31.728 26.987 -10.645 1.00 95.88 207 ASP A O 1
ATOM 1634 N N . ALA A 1 208 ? -33.796 26.150 -10.369 1.00 96.19 208 ALA A N 1
ATOM 1635 C CA . ALA A 1 208 ? -33.761 26.182 -8.910 1.00 96.19 208 ALA A CA 1
ATOM 1636 C C . ALA A 1 208 ? -32.683 25.241 -8.342 1.00 96.19 208 ALA A C 1
ATOM 1638 O O . ALA A 1 208 ? -31.970 25.614 -7.411 1.00 96.19 208 ALA A O 1
ATOM 1639 N N . ASP A 1 209 ? -32.511 24.047 -8.925 1.00 96.06 209 ASP A N 1
ATOM 1640 C CA . ASP A 1 209 ? -31.433 23.129 -8.536 1.00 96.06 209 ASP A CA 1
ATOM 1641 C C . ASP A 1 209 ? -30.054 23.729 -8.832 1.00 96.06 209 ASP A C 1
ATOM 1643 O O . ASP A 1 209 ? -29.169 23.668 -7.980 1.00 96.06 209 ASP A O 1
ATOM 1647 N N . ARG A 1 210 ? -29.870 24.358 -10.003 1.00 94.12 210 ARG A N 1
ATOM 1648 C CA . ARG A 1 210 ? -28.610 25.037 -10.363 1.00 94.12 210 ARG A CA 1
ATOM 1649 C C . ARG A 1 210 ? -28.281 26.168 -9.391 1.00 94.12 210 ARG A C 1
ATOM 1651 O O . ARG A 1 210 ? -27.137 26.277 -8.948 1.00 94.12 210 ARG A O 1
ATOM 1658 N N . GLN A 1 211 ? -29.275 26.975 -9.019 1.00 95.50 211 GLN A N 1
ATOM 1659 C CA . GLN A 1 211 ? -29.095 28.047 -8.041 1.00 95.50 211 GLN A CA 1
ATOM 1660 C C . GLN A 1 211 ? -28.726 27.491 -6.660 1.00 95.50 211 GLN A C 1
ATOM 1662 O O . GLN A 1 211 ? -27.732 27.925 -6.072 1.00 95.50 211 GLN A O 1
ATOM 1667 N N . ALA A 1 212 ? -29.471 26.495 -6.169 1.00 95.06 212 ALA A N 1
ATOM 1668 C CA . ALA A 1 212 ? -29.193 25.846 -4.891 1.00 95.06 212 ALA A CA 1
ATOM 1669 C C . ALA A 1 212 ? -27.797 25.206 -4.874 1.00 95.06 212 ALA A C 1
ATOM 1671 O O . ALA A 1 212 ? -27.081 25.304 -3.877 1.00 95.06 212 ALA A O 1
ATOM 1672 N N . TRP A 1 213 ? -27.378 24.591 -5.983 1.00 94.69 213 TRP A N 1
ATOM 1673 C CA . TRP A 1 213 ? -26.046 24.009 -6.113 1.00 94.69 213 TRP A CA 1
ATOM 1674 C C . TRP A 1 213 ? -24.960 25.087 -6.063 1.00 94.69 213 TRP A C 1
ATOM 1676 O O . TRP A 1 213 ? -24.006 24.960 -5.294 1.00 94.69 213 TRP A O 1
ATOM 1686 N N . GLY A 1 214 ? -25.136 26.197 -6.782 1.00 94.12 214 GLY A N 1
ATOM 1687 C CA . GLY A 1 214 ? -24.213 27.331 -6.727 1.00 94.12 214 GLY A CA 1
ATOM 1688 C C . GLY A 1 214 ? -24.121 27.989 -5.343 1.00 94.12 214 GLY A C 1
ATOM 1689 O O . GLY A 1 214 ? -23.050 28.442 -4.940 1.00 94.12 214 GLY A O 1
ATOM 1690 N N . GLU A 1 215 ? -25.218 28.062 -4.587 1.00 94.31 215 GLU A N 1
ATOM 1691 C CA . GLU A 1 215 ? -25.212 28.541 -3.195 1.00 94.31 215 GLU A CA 1
ATOM 1692 C C . GLU A 1 215 ? -24.519 27.569 -2.240 1.00 94.31 215 GLU A C 1
ATOM 1694 O O . GLU A 1 215 ? -23.730 27.995 -1.394 1.00 94.31 215 GLU A O 1
ATOM 1699 N N . TYR A 1 216 ? -24.783 26.272 -2.394 1.00 92.19 216 TYR A N 1
ATOM 1700 C CA . TYR A 1 216 ? -24.148 25.225 -1.605 1.00 92.19 216 TYR A CA 1
ATOM 1701 C C . TYR A 1 216 ? -22.628 25.221 -1.815 1.00 92.19 216 TYR A C 1
ATOM 1703 O O . TYR A 1 216 ? -21.883 25.266 -0.839 1.00 92.19 216 TYR A O 1
ATOM 1711 N N . LEU A 1 217 ? -22.157 25.265 -3.069 1.00 89.06 217 LEU A N 1
ATOM 1712 C CA . LEU A 1 217 ? -20.723 25.288 -3.387 1.00 89.06 217 LEU A CA 1
ATOM 1713 C C . LEU A 1 217 ? -20.003 26.501 -2.786 1.00 89.06 217 LEU A C 1
ATOM 1715 O O . LEU A 1 217 ? -18.881 26.356 -2.316 1.00 89.06 217 LEU A O 1
ATOM 1719 N N . ARG A 1 218 ? -20.648 27.675 -2.744 1.00 90.31 218 ARG A N 1
ATOM 1720 C CA . ARG A 1 218 ? -20.068 28.897 -2.153 1.00 90.31 218 ARG A CA 1
ATOM 1721 C C . ARG A 1 218 ? -19.893 28.828 -0.636 1.00 90.31 218 ARG A C 1
ATOM 1723 O O . ARG A 1 218 ? -19.011 29.490 -0.104 1.00 90.31 218 ARG A O 1
ATOM 1730 N N . LYS A 1 219 ? -20.748 28.077 0.061 1.00 88.50 219 LYS A N 1
ATOM 1731 C CA . LYS A 1 219 ? -20.709 27.928 1.529 1.00 88.50 219 LYS A CA 1
ATOM 1732 C C . LYS A 1 219 ? -19.912 26.708 1.976 1.00 88.50 219 LYS A C 1
ATOM 1734 O O . LYS A 1 219 ? -19.664 26.538 3.168 1.00 88.50 219 LYS A O 1
ATOM 1739 N N . ARG A 1 220 ? -19.577 25.821 1.043 1.00 83.62 220 ARG A N 1
ATOM 1740 C CA . ARG A 1 220 ? -18.955 24.548 1.357 1.00 83.62 220 ARG A CA 1
ATOM 1741 C C . ARG A 1 220 ? -17.483 24.736 1.682 1.00 83.62 220 ARG A C 1
ATOM 1743 O O . ARG A 1 220 ? -16.720 25.262 0.882 1.00 83.62 220 ARG A O 1
ATOM 1750 N N . ASP A 1 221 ? -17.091 24.192 2.824 1.00 80.12 221 ASP A N 1
ATOM 1751 C CA . ASP A 1 221 ? -15.693 24.054 3.199 1.00 80.12 221 ASP A CA 1
ATOM 1752 C C . ASP A 1 221 ? -15.202 22.644 2.839 1.00 80.12 221 ASP A C 1
ATOM 1754 O O . ASP A 1 221 ? -15.683 21.636 3.371 1.00 80.12 221 ASP A O 1
ATOM 1758 N N . LEU A 1 222 ? -14.279 22.582 1.879 1.00 78.25 222 LEU A N 1
ATOM 1759 C CA . LEU A 1 222 ? -13.601 21.358 1.442 1.00 78.25 222 LEU A CA 1
ATOM 1760 C C . LEU A 1 222 ? -12.249 21.160 2.129 1.00 78.25 222 LEU A C 1
ATOM 1762 O O . LEU A 1 222 ? -11.589 20.148 1.890 1.00 78.25 222 LEU A O 1
ATOM 1766 N N . SER A 1 223 ? -11.824 22.114 2.957 1.00 78.56 223 SER A N 1
ATOM 1767 C CA . SER A 1 223 ? -10.531 22.048 3.619 1.00 78.56 223 SER A CA 1
ATOM 1768 C C . SER A 1 223 ? -10.562 20.891 4.619 1.00 78.56 223 SER A C 1
ATOM 1770 O O . SER A 1 223 ? -11.416 20.895 5.524 1.00 78.56 223 SER A O 1
ATOM 1772 N N . PRO A 1 224 ? -9.667 19.892 4.488 1.00 75.31 224 PRO A N 1
ATOM 1773 C CA . PRO A 1 224 ? -9.532 18.884 5.523 1.00 75.31 224 PRO A CA 1
ATOM 1774 C C . PRO A 1 224 ? -9.127 19.585 6.816 1.00 75.31 224 PRO A C 1
ATOM 1776 O O . PRO A 1 224 ? -8.271 20.469 6.812 1.00 75.31 224 PRO A O 1
ATOM 1779 N N . SER A 1 225 ? -9.737 19.201 7.932 1.00 82.50 225 SER A N 1
ATOM 1780 C CA . SER A 1 225 ? -9.217 19.622 9.231 1.00 82.50 225 SER A CA 1
ATOM 1781 C C . SER A 1 225 ? -7.917 18.853 9.476 1.00 82.50 225 SER A C 1
ATOM 1783 O O . SER A 1 225 ? -7.964 17.657 9.756 1.00 82.50 225 SER A O 1
ATOM 1785 N N . ILE A 1 226 ? -6.773 19.505 9.339 1.00 81.00 226 ILE A N 1
ATOM 1786 C CA . ILE A 1 226 ? -5.478 18.903 9.694 1.00 81.00 226 ILE A CA 1
ATOM 1787 C C . ILE A 1 226 ? -5.110 19.163 11.160 1.00 81.00 226 ILE A C 1
ATOM 1789 O O . ILE A 1 226 ? -4.144 18.604 11.670 1.00 81.00 226 ILE A O 1
ATOM 1793 N N . ASP A 1 227 ? -5.906 19.975 11.852 1.00 80.25 227 ASP A N 1
ATOM 1794 C CA . ASP A 1 227 ? -5.752 20.252 13.272 1.00 80.25 227 ASP A CA 1
ATOM 1795 C C . ASP A 1 227 ? -6.315 19.115 14.129 1.00 80.25 227 ASP A C 1
ATOM 1797 O O . ASP A 1 227 ? -7.259 18.415 13.749 1.00 80.25 227 ASP A O 1
ATOM 1801 N N . HIS A 1 228 ? -5.755 18.968 15.331 1.00 83.56 228 HIS A N 1
ATOM 1802 C CA . HIS A 1 228 ? -6.212 18.010 16.345 1.00 83.56 228 HIS A CA 1
ATOM 1803 C C . HIS A 1 228 ? -6.232 16.546 15.878 1.00 83.56 228 HIS A C 1
ATOM 1805 O O . HIS A 1 228 ? -7.030 15.747 16.374 1.00 83.56 228 HIS A O 1
ATOM 1811 N N . GLN A 1 229 ? -5.339 16.189 14.953 1.00 89.38 229 GLN A N 1
ATOM 1812 C CA . GLN A 1 229 ? -5.065 14.799 14.609 1.00 89.38 229 GLN A CA 1
ATOM 1813 C C . GLN A 1 229 ? -4.668 14.012 15.857 1.00 89.38 229 GLN A C 1
ATOM 1815 O O . GLN A 1 229 ? -3.981 14.514 16.751 1.00 89.38 229 GLN A O 1
ATOM 1820 N N . LYS A 1 230 ? -5.107 12.758 15.912 1.00 93.12 230 LYS A N 1
ATOM 1821 C CA . LYS A 1 230 ? -4.837 11.859 17.032 1.00 93.12 230 LYS A CA 1
ATOM 1822 C C . LYS A 1 230 ? -4.309 10.535 16.520 1.00 93.12 230 LYS A C 1
ATOM 1824 O O . LYS A 1 230 ? -4.758 10.027 15.493 1.00 93.12 230 LYS A O 1
ATOM 1829 N N . VAL A 1 231 ? -3.378 9.974 17.279 1.00 95.81 231 VAL A N 1
ATOM 1830 C CA . VAL A 1 231 ? -2.868 8.621 17.081 1.00 95.81 231 VAL A CA 1
ATOM 1831 C C . VAL A 1 231 ? -3.294 7.786 18.278 1.00 95.81 231 VAL A C 1
ATOM 1833 O O . VAL A 1 231 ? -3.095 8.191 19.422 1.00 95.81 231 VAL A O 1
ATOM 1836 N N . PHE A 1 232 ? -3.889 6.633 18.002 1.00 97.31 232 PHE A N 1
ATOM 1837 C CA . PHE A 1 232 ? -4.364 5.685 18.996 1.00 97.31 232 PHE A CA 1
ATOM 1838 C C . PHE A 1 232 ? -3.588 4.383 18.818 1.00 97.31 232 PHE A C 1
ATOM 1840 O O . PHE A 1 232 ? -3.815 3.651 17.857 1.00 97.31 232 PHE A O 1
ATOM 1847 N N . SER A 1 233 ? -2.667 4.106 19.739 1.00 95.50 233 SER A N 1
ATOM 1848 C CA . SER A 1 233 ? -1.984 2.808 19.866 1.00 95.50 233 SER A CA 1
ATOM 1849 C C . SER A 1 233 ? -2.691 1.858 20.842 1.00 95.50 233 SER A C 1
ATOM 1851 O O . SER A 1 233 ? -2.341 0.684 20.954 1.00 95.50 233 SER A O 1
ATOM 1853 N N . LYS A 1 234 ? -3.694 2.375 21.557 1.00 97.19 234 LYS A N 1
ATOM 1854 C CA . LYS A 1 234 ? -4.494 1.682 22.568 1.00 97.19 234 LYS A CA 1
ATOM 1855 C C . LYS A 1 234 ? -5.969 1.800 22.229 1.00 97.19 234 LYS A C 1
ATOM 1857 O O . LYS A 1 234 ? -6.369 2.744 21.543 1.00 97.19 234 LYS A O 1
ATOM 1862 N N . GLN A 1 235 ? -6.772 0.863 22.725 1.00 97.38 235 GLN A N 1
ATOM 1863 C CA . GLN A 1 235 ? -8.200 0.867 22.441 1.00 97.38 235 GLN A CA 1
ATOM 1864 C C . GLN A 1 235 ? -8.895 1.974 23.234 1.00 97.38 235 GLN A C 1
ATOM 1866 O O . GLN A 1 235 ? -9.697 2.728 22.684 1.00 97.38 235 GLN A O 1
ATOM 1871 N N . ARG A 1 236 ? -8.548 2.107 24.515 1.00 97.50 236 ARG A N 1
ATOM 1872 C CA . ARG A 1 236 ? -9.011 3.161 25.418 1.00 97.50 236 ARG A CA 1
ATOM 1873 C C . ARG A 1 236 ? -7.820 3.888 26.048 1.00 97.50 236 ARG A C 1
ATOM 1875 O O . ARG A 1 236 ? -6.757 3.288 26.217 1.00 97.50 236 ARG A O 1
ATOM 1882 N N . PRO A 1 237 ? -7.978 5.157 26.471 1.00 93.56 237 PRO A N 1
ATOM 1883 C CA . PRO A 1 237 ? -6.875 5.926 27.053 1.00 93.56 237 PRO A CA 1
ATOM 1884 C C . PRO A 1 237 ? -6.276 5.294 28.321 1.00 93.56 237 PRO A C 1
ATOM 1886 O O . PRO A 1 237 ? -5.087 5.460 28.585 1.00 93.56 237 PRO A O 1
ATOM 1889 N N . GLY A 1 238 ? -7.091 4.568 29.096 1.00 93.56 238 GLY A N 1
ATOM 1890 C CA . GLY A 1 238 ? -6.685 3.914 30.343 1.00 93.56 238 GLY A CA 1
ATOM 1891 C C . GLY A 1 238 ? -6.055 2.528 30.186 1.00 93.56 238 GLY A C 1
ATOM 1892 O O . GLY A 1 238 ? -5.604 1.967 31.183 1.00 93.56 238 GLY A O 1
ATOM 1893 N N . ASP A 1 239 ? -6.014 1.966 28.975 1.00 96.38 239 ASP A N 1
ATOM 1894 C CA . ASP A 1 239 ? -5.472 0.622 28.776 1.00 96.38 239 ASP A CA 1
ATOM 1895 C C . ASP A 1 239 ? -3.963 0.600 29.045 1.00 96.38 239 ASP A C 1
ATOM 1897 O O . ASP A 1 239 ? -3.234 1.556 28.762 1.00 96.38 239 ASP A O 1
ATOM 1901 N N . THR A 1 240 ? -3.455 -0.500 29.595 1.00 94.81 240 THR A N 1
ATOM 1902 C CA . THR A 1 240 ? -2.017 -0.666 29.857 1.00 94.81 240 THR A CA 1
ATOM 1903 C C . THR A 1 240 ? -1.280 -1.286 28.672 1.00 94.81 240 THR A C 1
ATOM 1905 O O . THR A 1 240 ? -0.134 -0.916 28.425 1.00 94.81 240 THR A O 1
ATOM 1908 N N . GLY A 1 241 ? -1.941 -2.172 27.924 1.00 95.19 241 GLY A N 1
ATOM 1909 C CA . GLY A 1 241 ? -1.401 -2.844 26.741 1.00 95.19 241 GLY A CA 1
ATOM 1910 C C . GLY A 1 241 ? -1.740 -2.152 25.420 1.00 95.19 241 GLY A C 1
ATOM 1911 O O . GLY A 1 241 ? -2.569 -1.243 25.369 1.00 95.19 241 GLY A O 1
ATOM 1912 N N . ASP A 1 242 ? -1.085 -2.610 24.355 1.00 97.25 242 ASP A N 1
ATOM 1913 C CA . ASP A 1 242 ? -1.395 -2.228 22.976 1.00 97.25 242 ASP A CA 1
ATOM 1914 C C . ASP A 1 242 ? -2.785 -2.734 22.560 1.00 97.25 242 ASP A C 1
ATOM 1916 O O . ASP A 1 242 ? -3.252 -3.774 23.033 1.00 97.25 242 ASP A O 1
ATOM 1920 N N . TYR A 1 243 ? -3.437 -2.035 21.627 1.00 98.00 243 TYR A N 1
ATOM 1921 C CA . TYR A 1 243 ? -4.654 -2.557 21.010 1.00 98.00 243 TYR A CA 1
ATOM 1922 C C . TYR A 1 243 ? -4.302 -3.696 20.050 1.00 98.00 243 TYR A C 1
ATOM 1924 O O . TYR A 1 243 ? -3.711 -3.461 18.998 1.00 98.00 243 TYR A O 1
ATOM 1932 N N . ILE A 1 244 ? -4.664 -4.929 20.405 1.00 97.81 244 ILE A N 1
ATOM 1933 C CA . ILE A 1 244 ? -4.415 -6.122 19.591 1.00 97.81 244 ILE A CA 1
ATOM 1934 C C . ILE A 1 244 ? -5.724 -6.647 18.997 1.00 97.81 244 ILE A C 1
ATOM 1936 O O . ILE A 1 244 ? -6.740 -6.725 19.687 1.00 97.81 244 ILE A O 1
ATOM 1940 N N . ILE A 1 245 ? -5.679 -7.051 17.729 1.00 96.81 245 ILE A N 1
ATOM 1941 C CA . ILE A 1 245 ? -6.725 -7.839 17.073 1.00 96.81 245 ILE A CA 1
ATOM 1942 C C . ILE A 1 245 ? -6.180 -9.203 16.651 1.00 96.81 245 ILE A C 1
ATOM 1944 O O . ILE A 1 245 ? -4.986 -9.355 16.383 1.00 96.81 245 ILE A O 1
ATOM 1948 N N . GLU A 1 246 ? -7.072 -10.184 16.562 1.00 95.94 246 GLU A N 1
ATOM 1949 C CA . GLU A 1 246 ? -6.769 -11.509 16.026 1.00 95.94 246 GLU A CA 1
ATOM 1950 C C . GLU A 1 246 ? -7.308 -11.626 14.601 1.00 95.94 246 GLU A C 1
ATOM 1952 O O . GLU A 1 246 ? -8.451 -11.258 14.318 1.00 95.94 246 GLU A O 1
ATOM 1957 N N . VAL A 1 247 ? -6.470 -12.137 13.706 1.00 95.06 247 VAL A N 1
ATOM 1958 C CA . VAL A 1 247 ? -6.852 -12.562 12.363 1.00 95.06 247 VAL A CA 1
ATOM 1959 C C . VAL A 1 247 ? -6.943 -14.083 12.410 1.00 95.06 247 VAL A C 1
ATOM 1961 O O . VAL A 1 247 ? -5.924 -14.758 12.323 1.00 95.06 247 VAL A O 1
ATOM 1964 N N . ASP A 1 248 ? -8.159 -14.603 12.578 1.00 90.31 248 ASP A N 1
ATOM 1965 C CA . ASP A 1 248 ? -8.486 -16.025 12.796 1.00 90.31 248 ASP A CA 1
ATOM 1966 C C . ASP A 1 248 ? -9.387 -16.594 11.675 1.00 90.31 248 ASP A C 1
ATOM 1968 O O . ASP A 1 248 ? -10.213 -17.481 11.881 1.00 90.31 248 ASP A O 1
ATOM 1972 N N . GLY A 1 249 ? -9.298 -16.017 10.472 1.00 81.62 249 GLY A N 1
ATOM 1973 C CA . GLY A 1 249 ? -10.166 -16.353 9.338 1.00 81.62 249 GLY A CA 1
ATOM 1974 C C . GLY A 1 249 ? -11.511 -15.614 9.326 1.00 81.62 249 GLY A C 1
ATOM 1975 O O . GLY A 1 249 ? -12.225 -15.668 8.318 1.00 81.62 249 GLY A O 1
ATOM 1976 N N . ARG A 1 250 ? -11.853 -14.855 10.381 1.00 82.88 250 ARG A N 1
ATOM 1977 C CA . ARG A 1 250 ? -12.958 -13.886 10.314 1.00 82.88 250 ARG A CA 1
ATOM 1978 C C . ARG A 1 250 ? -12.671 -12.827 9.262 1.00 82.88 250 ARG A C 1
ATOM 1980 O O . ARG A 1 250 ? -11.645 -12.154 9.286 1.00 82.88 250 ARG A O 1
ATOM 1987 N N . LYS A 1 251 ? -13.633 -12.650 8.357 1.00 81.94 251 LYS A N 1
ATOM 1988 C CA . LYS A 1 251 ? -13.511 -11.673 7.276 1.00 81.94 251 LYS A CA 1
ATOM 1989 C C . LYS A 1 251 ? -13.921 -10.261 7.685 1.00 81.94 251 LYS A C 1
ATOM 1991 O O . LYS A 1 251 ? -13.354 -9.343 7.120 1.00 81.94 251 LYS A O 1
ATOM 1996 N N . ASP A 1 252 ? -14.871 -10.078 8.606 1.00 91.75 252 ASP A N 1
ATOM 1997 C CA . ASP A 1 252 ? -15.407 -8.753 8.980 1.00 91.75 252 ASP A CA 1
ATOM 1998 C C . ASP A 1 252 ? -14.913 -8.331 10.375 1.00 91.75 252 ASP A C 1
ATOM 2000 O O . ASP A 1 252 ? -15.363 -8.843 11.404 1.00 91.75 252 ASP A O 1
ATOM 2004 N N . LEU A 1 253 ? -13.943 -7.421 10.398 1.00 94.81 253 LEU A N 1
ATOM 2005 C CA . LEU A 1 253 ? -13.272 -6.915 11.588 1.00 94.81 253 LEU A CA 1
ATOM 2006 C C . LEU A 1 253 ? -13.961 -5.652 12.111 1.00 94.81 253 LEU A C 1
ATOM 2008 O O . LEU A 1 253 ? -14.359 -4.761 11.359 1.00 94.81 253 LEU A O 1
ATOM 2012 N N . ARG A 1 254 ? -14.041 -5.528 13.436 1.00 94.50 254 ARG A N 1
ATOM 2013 C CA . ARG A 1 254 ? -14.511 -4.308 14.099 1.00 94.50 254 ARG A CA 1
ATOM 2014 C C . ARG A 1 254 ? -13.348 -3.666 14.828 1.00 94.50 254 ARG A C 1
ATOM 2016 O O . ARG A 1 254 ? -12.864 -4.214 15.814 1.00 94.50 254 ARG A O 1
ATOM 2023 N N . ILE A 1 255 ? -12.913 -2.518 14.322 1.00 96.94 255 ILE A N 1
ATOM 2024 C CA . ILE A 1 255 ? -11.841 -1.730 14.923 1.00 96.94 255 ILE A CA 1
ATOM 2025 C C . ILE A 1 255 ? -12.485 -0.501 15.546 1.00 96.94 255 ILE A C 1
ATOM 2027 O O . ILE A 1 255 ? -13.069 0.319 14.842 1.00 96.94 255 ILE A O 1
ATOM 2031 N N . GLU A 1 256 ? -12.399 -0.368 16.862 1.00 97.69 256 GLU A N 1
ATOM 2032 C CA . GLU A 1 256 ? -12.962 0.783 17.561 1.00 97.69 256 GLU A CA 1
ATOM 2033 C C . GLU A 1 256 ? -11.995 1.285 18.618 1.00 97.69 256 GLU A C 1
ATOM 2035 O O . GLU A 1 256 ? -11.540 0.508 19.456 1.00 97.69 256 GLU A O 1
ATOM 2040 N N . VAL A 1 257 ? -11.708 2.584 18.568 1.00 97.62 257 VAL A N 1
ATOM 2041 C CA . VAL A 1 257 ? -10.903 3.284 19.570 1.00 97.62 257 VAL A CA 1
ATOM 2042 C C . VAL A 1 257 ? -11.727 4.377 20.238 1.00 97.62 257 VAL A C 1
ATOM 2044 O O . VAL A 1 257 ? -12.664 4.928 19.652 1.00 97.62 257 VAL A O 1
ATOM 2047 N N . PHE A 1 258 ? -11.356 4.702 21.469 1.00 97.25 258 PHE A N 1
ATOM 2048 C CA . PHE A 1 258 ? -12.049 5.673 22.302 1.00 97.25 258 PHE A CA 1
ATOM 2049 C C . PHE A 1 258 ? -11.089 6.790 22.692 1.00 97.25 258 PHE A C 1
ATOM 2051 O O . PHE A 1 258 ? -9.955 6.544 23.103 1.00 97.25 258 PHE A O 1
ATOM 2058 N N . SER A 1 259 ? -11.533 8.035 22.557 1.00 92.88 259 SER A N 1
ATOM 2059 C CA . SER A 1 259 ? -10.753 9.204 22.957 1.00 92.88 259 SER A CA 1
ATOM 2060 C C . SER A 1 259 ? -10.944 9.590 24.421 1.00 92.88 259 SER A C 1
ATOM 2062 O O . SER A 1 259 ? -10.202 10.443 24.916 1.00 92.88 259 SER A O 1
ATOM 2064 N N . LYS A 1 260 ? -11.916 8.971 25.101 1.00 88.56 260 LYS A N 1
ATOM 2065 C CA . LYS A 1 260 ? -12.260 9.174 26.510 1.00 88.56 260 LYS A CA 1
ATOM 2066 C C . LYS A 1 260 ? -12.591 7.847 27.182 1.00 88.56 260 LYS A C 1
ATOM 2068 O O . LYS A 1 260 ? -13.166 6.967 26.503 1.00 88.56 260 LYS A O 1
#

pLDDT: mean 92.69, std 6.29, range [54.19, 98.44]

Radius of gyration: 24.03 Å; chains: 1; bounding box: 62×70×61 Å

Sequence (260 aa):
MTSQDPLDHQRSRPDFDILAYGAMAFPPNLDSKAIAGIPPTFMFGTVEDGGSINGMTFLFADFVKNKVPVETHFFRNGVHGTGFAIGDPILGEWTHLLHNWMLAGGWLTEKARTEINGVVRLDGQPLLRGMIVLTPVENKNDPPVIIYMTNTGTDELGRFKVIKDQGPVEGRYKVELRQEATRWTSNSRDPFMIRMMAKERDKTLSDADRQAWGEYLRKRDLSPSIDHQKVFSKQRPGDTGDYIIEVDGRKDLRIEVFSK

Secondary structure (DSSP, 8-state):
---S-GGGGS-SS-S-EEEES---PPPTT--HHHHHTSPPEEEEEESS-HHHHHHHHHHHHHHHHTT--EEEEEES---TT-TT-TT-TTTTHHHHHHHHHHHHTTTT-SSPB--EEEEEEETTEE--EEEEEEEESS-TTSPPEEEEE--SS-SSTTEEEE-GGGS-BSEEEEEEEEEEES----TTT-HHHHHHHHHHHTT---HHHHHHHHHHHHH-------TT-EEESSSSTT-SS--EEEESS-SEEEEEE---